Protein AF-A0A448W2W0-F1 (afdb_monomer)

Secondary structure (DSSP, 8-state):
----HHHHHHHHHHHH---SS-SBSSTT--SB-GGG--GGGT-EEEEGGGGTSTTTTSHHHHHTS-GGGGSGGGEEEE-HHHHHHHHHHHHHHHHHHH-S-B-SGGGGGGG--HHHHHHHHHHHHHHHHSS-S-HHHHHHHHTTTT-HHHHHHHHHHHHHHHHHTB-S-TT-----TT-EEEETTTEEEEEEEE--SSTT-EEEEEESS-EEEEEGGGT----HHHHHHHHHHHHHB-TTT--B-HHHHTT----

Sequence (255 aa):
MEMKYDEFVSYLLKKYGPAKYDYFTNATCKTKSKRISRTKEGLFCHHIDEDKGYMLSRTGCALEQPFEYQKAERLVYCNYIEHLLLHILIGKNAFWSKHQKLIAPKQFSYFIVPGVSYICSEINLLYDQNGSSVEWRNRCFKEIENNFEDYIYILNSFIQYIVDNYSGNINQKEIMVGQHLIHKELGEGIITDIDGEEIFSEVTIQFANCKKVIYRNQIDKGDYHKEIRNIKENLASDTYSNVIIKSVYNRLVVE

pLDDT: mean 93.64, std 6.16, range [56.28, 98.62]

Structure (mmCIF, N/CA/C/O backbone):
data_AF-A0A448W2W0-F1
#
_entry.id   AF-A0A448W2W0-F1
#
loop_
_atom_site.group_PDB
_atom_site.id
_atom_site.type_symbol
_atom_site.label_atom_id
_atom_site.label_alt_id
_atom_site.label_comp_id
_atom_site.label_asym_id
_atom_site.label_entity_id
_atom_site.label_seq_id
_atom_site.pdbx_PDB_ins_code
_atom_site.Cartn_x
_atom_site.Cartn_y
_atom_site.Cartn_z
_atom_site.occupancy
_atom_site.B_iso_or_equiv
_atom_site.auth_seq_id
_atom_site.auth_comp_id
_atom_site.auth_asym_id
_atom_site.auth_atom_id
_atom_site.pdbx_PDB_model_num
ATOM 1 N N . MET A 1 1 ? -10.424 -6.726 -8.802 1.00 77.38 1 MET A N 1
ATOM 2 C CA . MET A 1 1 ? -9.130 -6.875 -8.081 1.00 77.38 1 MET A CA 1
ATOM 3 C C . MET A 1 1 ? -8.745 -8.353 -7.853 1.00 77.38 1 MET A C 1
ATOM 5 O O . MET A 1 1 ? -8.133 -8.697 -6.842 1.00 77.38 1 MET A O 1
ATOM 9 N N . GLU A 1 2 ? -9.060 -9.241 -8.805 1.00 81.38 2 GLU A N 1
ATOM 10 C CA . GLU A 1 2 ? -9.003 -10.705 -8.607 1.00 81.38 2 GLU A CA 1
ATOM 11 C C . GLU A 1 2 ? -7.680 -11.360 -9.025 1.00 81.38 2 GLU A C 1
ATOM 13 O O . GLU A 1 2 ? -7.353 -12.434 -8.527 1.00 81.38 2 GLU A O 1
ATOM 18 N N . MET A 1 3 ? -6.896 -10.706 -9.889 1.00 87.94 3 MET A N 1
ATOM 19 C CA . MET A 1 3 ? -5.607 -11.228 -10.353 1.00 87.94 3 MET A CA 1
ATOM 20 C C . MET A 1 3 ? -4.646 -11.473 -9.180 1.00 87.94 3 MET A C 1
ATOM 22 O O . MET A 1 3 ? -4.559 -10.664 -8.242 1.00 87.94 3 MET A O 1
ATOM 26 N N . LYS A 1 4 ? -3.917 -12.593 -9.229 1.00 94.56 4 LYS A N 1
ATOM 27 C CA . LYS A 1 4 ? -2.892 -12.930 -8.233 1.00 94.56 4 LYS A CA 1
ATOM 28 C C . LYS A 1 4 ? -1.566 -12.245 -8.554 1.00 94.56 4 LYS A C 1
ATOM 30 O O . LYS A 1 4 ? -1.260 -11.963 -9.709 1.00 94.56 4 LYS A O 1
ATOM 35 N N . TYR A 1 5 ? -0.751 -12.030 -7.522 1.00 96.56 5 TYR A N 1
ATOM 36 C CA . TYR A 1 5 ? 0.569 -11.407 -7.662 1.00 96.56 5 TYR A CA 1
ATOM 37 C C . TYR A 1 5 ? 1.463 -12.150 -8.666 1.00 96.56 5 TYR A C 1
ATOM 39 O O . TYR A 1 5 ? 1.948 -11.541 -9.615 1.00 96.56 5 TYR A O 1
ATOM 47 N N . ASP A 1 6 ? 1.583 -13.475 -8.540 1.00 96.38 6 ASP A N 1
ATOM 48 C CA . ASP A 1 6 ? 2.420 -14.287 -9.436 1.00 96.38 6 ASP A CA 1
ATOM 49 C C . ASP A 1 6 ? 1.917 -14.306 -10.888 1.00 96.38 6 ASP A C 1
ATOM 51 O O . ASP A 1 6 ? 2.712 -14.359 -11.831 1.00 96.38 6 ASP A O 1
ATOM 55 N N . GLU A 1 7 ? 0.599 -14.227 -11.089 1.00 97.38 7 GLU A N 1
ATOM 56 C CA . GLU A 1 7 ? -0.005 -14.121 -12.423 1.00 97.38 7 GLU A CA 1
ATOM 57 C C . GLU A 1 7 ? 0.362 -12.782 -13.068 1.00 97.38 7 GLU A C 1
ATOM 59 O O . GLU A 1 7 ? 0.753 -12.742 -14.238 1.00 97.38 7 GLU A O 1
ATOM 64 N N . PHE A 1 8 ? 0.311 -11.693 -12.295 1.00 98.00 8 PHE A N 1
ATOM 65 C CA . PHE A 1 8 ? 0.689 -10.371 -12.780 1.00 98.00 8 PHE A CA 1
ATOM 66 C C . PHE A 1 8 ? 2.194 -10.266 -13.060 1.00 98.00 8 PHE A C 1
ATOM 68 O O . PHE A 1 8 ? 2.596 -9.760 -14.107 1.00 98.00 8 PHE A O 1
ATOM 75 N N . VAL A 1 9 ? 3.037 -10.835 -12.195 1.00 98.19 9 VAL A N 1
ATOM 76 C CA . VAL A 1 9 ? 4.484 -10.959 -12.437 1.00 98.19 9 VAL A CA 1
ATOM 77 C C . VAL A 1 9 ? 4.753 -11.744 -13.722 1.00 98.19 9 VAL A C 1
ATOM 79 O O . VAL A 1 9 ? 5.540 -11.303 -14.560 1.00 98.19 9 VAL A O 1
ATOM 82 N N . SER A 1 10 ? 4.065 -12.869 -13.930 1.00 98.00 10 SER A N 1
ATOM 83 C CA . SER A 1 10 ? 4.201 -13.683 -15.147 1.00 98.00 10 SER A CA 1
ATOM 84 C C . SER A 1 10 ? 3.804 -12.906 -16.404 1.00 98.00 10 SER A C 1
ATOM 86 O O . SER A 1 10 ? 4.484 -12.987 -17.431 1.00 98.00 10 SER A O 1
ATOM 88 N N . TYR A 1 11 ? 2.733 -12.113 -16.324 1.00 98.12 11 TYR A N 1
ATOM 89 C CA . TYR A 1 11 ? 2.318 -11.214 -17.396 1.00 98.12 11 TYR A CA 1
ATOM 90 C C . TYR A 1 11 ? 3.405 -10.180 -17.729 1.00 98.12 11 TYR A C 1
ATOM 92 O O . TYR A 1 11 ? 3.767 -10.030 -18.898 1.00 98.12 11 TYR A O 1
ATOM 100 N N . LEU A 1 12 ? 3.978 -9.518 -16.722 1.00 98.50 12 LEU A N 1
ATOM 101 C CA . LEU A 1 12 ? 5.026 -8.512 -16.916 1.00 98.50 12 LEU A CA 1
ATOM 102 C C . LEU A 1 12 ? 6.323 -9.118 -17.472 1.00 98.50 12 LEU A C 1
ATOM 104 O O . LEU A 1 12 ? 6.932 -8.543 -18.376 1.00 98.50 12 LEU A O 1
ATOM 108 N N . LEU A 1 13 ? 6.712 -10.312 -17.012 1.00 98.31 13 LEU A N 1
ATOM 109 C CA . LEU A 1 13 ? 7.849 -11.059 -17.561 1.00 98.31 13 LEU A CA 1
ATOM 110 C C . LEU A 1 13 ? 7.640 -11.399 -19.041 1.00 98.31 13 LEU A C 1
ATOM 112 O O . LEU A 1 13 ? 8.566 -11.259 -19.839 1.00 98.31 13 LEU A O 1
ATOM 116 N N . LYS A 1 14 ? 6.422 -11.793 -19.431 1.00 98.31 14 LYS A N 1
ATOM 117 C CA . LYS A 1 14 ? 6.073 -12.031 -20.839 1.00 98.31 14 LYS A CA 1
ATOM 118 C C . LYS A 1 14 ? 6.097 -10.739 -21.660 1.00 98.31 14 LYS A C 1
ATOM 120 O O . LYS A 1 14 ? 6.535 -10.766 -22.807 1.00 98.31 14 LYS A O 1
ATOM 125 N N . LYS A 1 15 ? 5.627 -9.627 -21.088 1.00 98.25 15 LYS A N 1
ATOM 126 C CA . LYS A 1 15 ? 5.521 -8.326 -21.762 1.00 98.25 15 LYS A CA 1
ATOM 127 C C . LYS A 1 15 ? 6.884 -7.672 -21.996 1.00 98.25 15 LYS A C 1
ATOM 129 O O . LYS A 1 15 ? 7.161 -7.224 -23.104 1.00 98.25 15 LYS A O 1
ATOM 134 N N . TYR A 1 16 ? 7.732 -7.619 -20.972 1.00 97.88 16 TYR A N 1
ATOM 135 C CA . TYR A 1 16 ? 8.983 -6.852 -20.998 1.00 97.88 16 TYR A CA 1
ATOM 136 C C . TYR A 1 16 ? 10.250 -7.702 -21.087 1.00 97.88 16 TYR A C 1
ATOM 138 O O . TYR A 1 16 ? 11.339 -7.144 -21.270 1.00 97.88 16 TYR A O 1
ATOM 146 N N . GLY A 1 17 ? 10.117 -9.023 -20.969 1.00 96.38 17 GLY A N 1
ATOM 147 C CA . GLY A 1 17 ? 11.228 -9.960 -20.863 1.00 96.38 17 GLY A CA 1
ATOM 148 C C . GLY A 1 17 ? 11.840 -10.009 -19.455 1.00 96.38 17 GLY A C 1
ATOM 149 O O . GLY A 1 17 ? 11.650 -9.091 -18.651 1.00 96.38 17 GLY A O 1
ATOM 150 N N . PR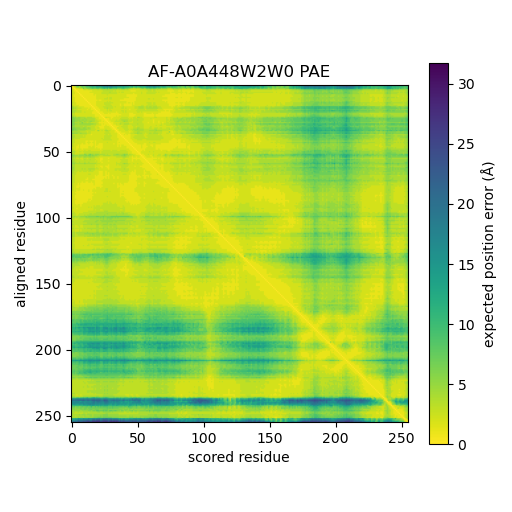O A 1 18 ? 12.601 -11.074 -19.147 1.00 94.06 18 PRO A N 1
ATOM 151 C CA . PRO A 1 18 ? 13.283 -11.214 -17.866 1.00 94.06 18 PRO A CA 1
ATOM 152 C C . PRO A 1 18 ? 14.437 -10.214 -17.728 1.00 94.06 18 PRO A C 1
ATOM 154 O O . PRO A 1 18 ? 15.020 -9.757 -18.722 1.00 94.06 18 PRO A O 1
ATOM 157 N N . ALA A 1 19 ? 14.823 -9.911 -16.487 1.00 96.88 19 ALA A N 1
ATOM 158 C CA . ALA A 1 19 ? 16.066 -9.197 -16.244 1.00 96.88 19 ALA A CA 1
ATOM 159 C C . ALA A 1 19 ? 17.274 -10.034 -16.688 1.00 96.88 19 ALA A C 1
ATOM 161 O O . ALA A 1 19 ? 17.274 -11.262 -16.645 1.00 96.88 19 ALA A O 1
ATOM 162 N N . LYS A 1 20 ? 18.322 -9.343 -17.143 1.00 95.94 20 LYS A N 1
ATOM 163 C CA . LYS A 1 20 ? 19.557 -9.972 -17.648 1.00 95.94 20 LYS A CA 1
ATOM 164 C C . LYS A 1 20 ? 20.714 -9.922 -16.653 1.00 95.94 20 LYS A C 1
ATOM 166 O O . LYS A 1 20 ? 21.768 -10.490 -16.917 1.00 95.94 20 LYS A O 1
ATOM 171 N N . TYR A 1 21 ? 20.550 -9.177 -15.566 1.00 96.88 21 TYR A N 1
ATOM 172 C CA . TYR A 1 21 ? 21.587 -8.922 -14.575 1.00 96.88 21 TYR A CA 1
ATOM 173 C C . TYR A 1 21 ? 20.960 -8.920 -13.189 1.00 96.88 21 TYR A C 1
ATOM 175 O O . TYR A 1 21 ? 19.779 -8.614 -13.052 1.00 96.88 21 TYR A O 1
ATOM 183 N N . ASP A 1 22 ? 21.768 -9.211 -12.181 1.00 97.75 22 ASP A N 1
ATOM 184 C CA . ASP A 1 22 ? 21.376 -9.046 -10.785 1.00 97.75 22 ASP A CA 1
ATOM 185 C C . ASP A 1 22 ? 21.193 -7.550 -10.462 1.00 97.75 22 ASP A C 1
ATOM 187 O O . ASP A 1 22 ? 21.819 -6.676 -11.085 1.00 97.75 22 ASP A O 1
ATOM 191 N N . TYR A 1 23 ? 20.339 -7.241 -9.485 1.00 97.88 23 TYR A N 1
ATOM 192 C CA . TYR A 1 23 ? 20.063 -5.868 -9.069 1.00 97.88 23 TYR A CA 1
ATOM 193 C C . TYR A 1 23 ? 21.298 -5.239 -8.419 1.00 97.88 23 TYR A C 1
ATOM 195 O O . TYR A 1 23 ? 21.770 -4.183 -8.857 1.00 97.88 23 TYR A O 1
ATOM 203 N N . PHE A 1 24 ? 21.874 -5.917 -7.423 1.00 97.81 24 PHE A N 1
ATOM 204 C CA . PHE A 1 24 ? 23.193 -5.607 -6.876 1.00 97.81 24 PHE A CA 1
ATOM 205 C C . PHE A 1 24 ? 24.269 -6.480 -7.518 1.00 97.81 24 PHE A C 1
ATOM 207 O O . PHE A 1 24 ? 24.042 -7.632 -7.865 1.00 97.81 24 PHE A O 1
ATOM 214 N N . THR A 1 25 ? 25.481 -5.945 -7.649 1.00 95.06 25 THR A N 1
ATOM 215 C CA . THR A 1 25 ? 26.583 -6.650 -8.322 1.00 95.06 25 THR A CA 1
ATOM 216 C C . THR A 1 25 ? 27.128 -7.846 -7.539 1.00 95.06 25 THR A C 1
ATOM 218 O O . THR A 1 25 ? 27.866 -8.645 -8.106 1.00 95.06 25 THR A O 1
ATOM 221 N N . ASN A 1 26 ? 26.854 -7.932 -6.233 1.00 95.00 26 ASN A N 1
ATOM 222 C CA . ASN A 1 26 ? 27.264 -9.025 -5.349 1.00 95.00 26 ASN A CA 1
ATOM 223 C C . ASN A 1 26 ? 26.512 -8.957 -4.005 1.00 95.00 26 ASN A C 1
ATOM 225 O O . ASN A 1 26 ? 25.852 -7.958 -3.708 1.00 95.00 26 ASN A O 1
ATOM 229 N N . ALA A 1 27 ? 26.697 -9.990 -3.177 1.00 95.00 27 ALA A N 1
ATOM 230 C CA . ALA A 1 27 ? 26.044 -10.175 -1.878 1.00 95.00 27 ALA A CA 1
ATOM 231 C C . ALA A 1 27 ? 26.326 -9.090 -0.826 1.00 95.00 27 ALA A C 1
ATOM 233 O O . ALA A 1 27 ? 25.676 -9.067 0.209 1.00 95.00 27 ALA A O 1
ATOM 234 N N . THR A 1 28 ? 27.260 -8.161 -1.070 1.00 95.44 28 THR A N 1
ATOM 235 C CA . THR A 1 28 ? 27.435 -7.009 -0.169 1.00 95.44 28 THR A CA 1
ATOM 236 C C . THR A 1 28 ? 26.365 -5.936 -0.369 1.00 95.44 28 THR A C 1
ATOM 238 O O . THR A 1 28 ? 26.292 -5.004 0.428 1.00 95.44 28 THR A O 1
ATOM 241 N N . CYS A 1 29 ? 25.582 -6.011 -1.454 1.00 94.94 29 CYS A N 1
ATOM 242 C CA . CYS A 1 29 ? 24.523 -5.061 -1.804 1.00 94.94 29 CYS A CA 1
ATOM 243 C C . CYS A 1 29 ? 24.970 -3.583 -1.821 1.00 94.94 29 CYS A C 1
ATOM 245 O O . CYS A 1 29 ? 24.149 -2.672 -1.736 1.00 94.94 29 CYS A O 1
ATOM 247 N N . LYS A 1 30 ? 26.279 -3.311 -1.948 1.00 94.50 30 LYS A N 1
ATOM 248 C CA . LYS A 1 30 ? 26.841 -1.947 -1.928 1.00 94.50 30 LYS A CA 1
ATOM 249 C C . LYS A 1 30 ? 26.720 -1.218 -3.261 1.00 94.50 30 LYS A C 1
ATOM 251 O O . LYS A 1 30 ? 26.755 0.008 -3.302 1.00 94.50 30 LYS A O 1
ATOM 256 N N . THR A 1 31 ? 26.636 -1.950 -4.369 1.00 95.56 31 THR A N 1
ATOM 257 C CA . THR A 1 31 ? 26.683 -1.363 -5.713 1.00 95.56 31 THR A CA 1
ATOM 258 C C . THR A 1 31 ? 25.563 -1.916 -6.573 1.00 95.56 31 THR A C 1
ATOM 260 O O . THR A 1 31 ? 25.547 -3.100 -6.908 1.00 95.56 31 THR A O 1
ATOM 263 N N . LYS A 1 32 ? 24.617 -1.045 -6.939 1.00 95.31 32 LYS A N 1
ATOM 264 C CA . LYS A 1 32 ? 23.563 -1.365 -7.906 1.00 95.31 32 LYS A CA 1
ATOM 265 C C . LYS A 1 32 ? 24.174 -1.541 -9.296 1.00 95.31 32 LYS A C 1
ATOM 267 O O . LYS A 1 32 ? 24.972 -0.714 -9.746 1.00 95.31 32 LYS A O 1
ATOM 272 N N . SER A 1 33 ? 23.771 -2.591 -10.001 1.00 94.50 33 SER A N 1
ATOM 273 C CA . SER A 1 33 ? 24.153 -2.827 -11.388 1.00 94.50 33 SER A CA 1
ATOM 274 C C . SER A 1 33 ? 23.635 -1.697 -12.274 1.00 94.50 33 SER A C 1
ATOM 276 O O . SER A 1 33 ? 22.434 -1.486 -12.398 1.00 94.50 33 SER A O 1
ATOM 278 N N . LYS A 1 34 ? 24.518 -0.970 -12.964 1.00 93.19 34 LYS A N 1
ATOM 279 C CA . LYS A 1 34 ? 24.084 0.062 -13.929 1.00 93.19 34 LYS A CA 1
ATOM 280 C C . LYS A 1 34 ? 23.316 -0.535 -15.115 1.00 93.19 34 LYS A C 1
ATOM 282 O O . LYS A 1 34 ? 22.531 0.162 -15.749 1.00 93.19 34 LYS A O 1
ATOM 287 N N . ARG A 1 35 ? 23.534 -1.824 -15.398 1.00 93.56 35 ARG A N 1
ATOM 288 C CA . ARG A 1 35 ? 22.949 -2.552 -16.533 1.00 93.56 35 ARG A CA 1
ATOM 289 C C . ARG A 1 35 ? 21.519 -3.019 -16.271 1.00 93.56 35 ARG A C 1
ATOM 291 O O . ARG A 1 35 ? 20.846 -3.398 -17.221 1.00 93.56 35 ARG A O 1
ATOM 298 N N . ILE A 1 36 ? 21.059 -2.987 -15.015 1.00 94.94 36 ILE A N 1
ATOM 299 C CA . ILE A 1 36 ? 19.672 -3.333 -14.679 1.00 94.94 36 ILE A CA 1
ATOM 300 C C . ILE A 1 36 ? 18.692 -2.217 -15.054 1.00 94.94 36 ILE A C 1
ATOM 302 O O . ILE A 1 36 ? 17.506 -2.470 -15.235 1.00 94.94 36 ILE A O 1
ATOM 306 N N . SER A 1 37 ? 19.175 -0.975 -15.168 1.00 93.81 37 SER A N 1
ATOM 307 C CA . SER A 1 37 ? 18.316 0.188 -15.373 1.00 93.81 37 SER A CA 1
ATOM 308 C C . SER A 1 37 ? 17.747 0.227 -16.789 1.00 93.81 37 SER A C 1
ATOM 310 O O . SER A 1 37 ? 18.500 0.347 -17.754 1.00 93.81 37 SER A O 1
ATOM 312 N N . ARG A 1 38 ? 16.415 0.228 -16.891 1.00 96.25 38 ARG A N 1
ATOM 313 C CA . ARG A 1 38 ? 15.657 0.437 -18.135 1.00 96.25 38 ARG A CA 1
ATOM 314 C C . ARG A 1 38 ? 14.827 1.723 -18.110 1.00 96.25 38 ARG A C 1
ATOM 316 O O . ARG A 1 38 ? 13.914 1.898 -18.902 1.00 96.25 38 ARG A O 1
ATOM 323 N N . THR A 1 39 ? 15.210 2.696 -17.283 1.00 95.25 39 THR A N 1
ATOM 324 C CA . THR A 1 39 ? 14.537 4.010 -17.223 1.00 95.25 39 THR A CA 1
ATOM 325 C C . THR A 1 39 ? 14.673 4.833 -18.510 1.00 95.25 39 THR A C 1
ATOM 327 O O . THR A 1 39 ? 14.002 5.846 -18.682 1.00 95.25 39 THR A O 1
ATOM 330 N N . LYS A 1 40 ? 15.549 4.433 -19.442 1.00 95.75 40 LYS A N 1
ATOM 331 C CA . LYS A 1 40 ? 15.578 4.996 -20.804 1.00 95.75 40 LYS A CA 1
ATOM 332 C C . LYS A 1 40 ? 14.391 4.542 -21.657 1.00 95.75 40 LYS A C 1
ATOM 334 O O . LYS A 1 40 ? 14.027 5.251 -22.581 1.00 95.75 40 LYS A O 1
ATOM 339 N N . GLU A 1 41 ? 13.815 3.394 -21.321 1.00 96.25 41 GLU A N 1
ATOM 340 C CA . GLU A 1 41 ? 12.617 2.808 -21.929 1.00 96.25 41 GLU A CA 1
ATOM 341 C C . GLU A 1 41 ? 11.359 3.135 -21.106 1.00 96.25 41 GLU A C 1
ATOM 343 O O . GLU A 1 41 ? 10.315 2.543 -21.325 1.00 96.25 41 GLU A O 1
ATOM 348 N N . GLY A 1 42 ? 11.478 4.008 -20.098 1.00 96.75 42 GLY A N 1
ATOM 349 C CA . GLY A 1 42 ? 10.381 4.349 -19.193 1.00 96.75 42 GLY A CA 1
ATOM 350 C C . GLY A 1 42 ? 10.020 3.270 -18.161 1.00 96.75 42 GLY A C 1
ATOM 351 O O . GLY A 1 42 ? 8.967 3.352 -17.535 1.00 96.75 42 GLY A O 1
ATOM 352 N N . LEU A 1 43 ? 10.895 2.278 -17.948 1.00 97.81 43 LEU A N 1
ATOM 353 C CA . LEU A 1 43 ? 10.626 1.130 -17.075 1.00 97.81 43 LEU A CA 1
ATOM 354 C C . LEU A 1 43 ? 11.440 1.143 -15.774 1.00 97.81 43 LEU A C 1
ATOM 356 O O . LEU A 1 43 ? 12.630 1.482 -15.743 1.00 97.81 43 LEU A O 1
ATOM 360 N N . PHE A 1 44 ? 10.800 0.666 -14.710 1.00 96.88 44 PHE A N 1
ATOM 361 C CA . PHE A 1 44 ? 11.375 0.358 -13.406 1.00 96.88 44 PHE A CA 1
ATOM 362 C C . PHE A 1 44 ? 11.750 -1.112 -13.316 1.00 96.88 44 PHE A C 1
ATOM 364 O O . PHE A 1 44 ? 11.053 -1.965 -13.853 1.00 96.88 44 PHE A O 1
ATOM 371 N N . CYS A 1 45 ? 12.840 -1.404 -12.609 1.00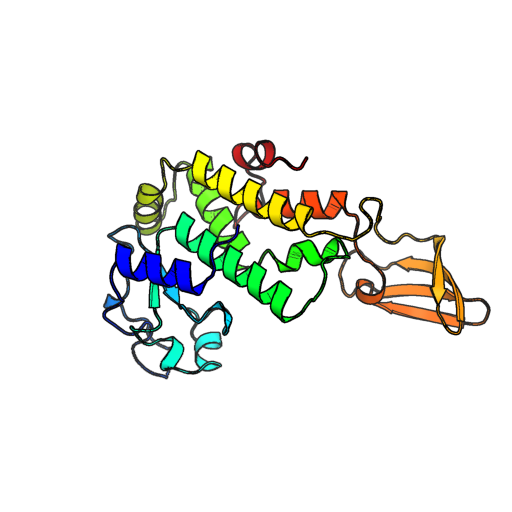 97.50 45 CYS A N 1
ATOM 372 C CA . CYS A 1 45 ? 13.136 -2.757 -12.151 1.00 97.50 45 CYS A CA 1
ATOM 373 C C . CYS A 1 45 ? 12.515 -2.935 -10.766 1.00 97.50 45 CYS A C 1
ATOM 375 O O . CYS A 1 45 ? 12.875 -2.192 -9.851 1.00 97.50 45 CYS A O 1
ATOM 377 N N . HIS A 1 46 ? 11.643 -3.925 -10.634 1.00 97.69 46 HIS A N 1
ATOM 378 C CA . HIS A 1 46 ? 10.962 -4.317 -9.406 1.00 97.69 46 HIS A CA 1
ATOM 379 C C . HIS A 1 46 ? 11.496 -5.662 -8.910 1.00 97.69 46 HIS A C 1
ATOM 381 O O . HIS A 1 46 ? 11.791 -6.544 -9.723 1.00 97.69 46 HIS A O 1
ATOM 387 N N . HIS A 1 47 ? 11.607 -5.832 -7.594 1.00 98.00 47 HIS A N 1
ATOM 388 C CA . HIS A 1 47 ? 11.957 -7.121 -6.998 1.00 98.00 47 HIS A CA 1
ATOM 389 C C . HIS A 1 47 ? 10.695 -7.950 -6.799 1.00 98.00 47 HIS A C 1
ATOM 391 O O . HIS A 1 47 ? 9.787 -7.540 -6.082 1.00 98.00 47 HIS A O 1
ATOM 397 N N . ILE A 1 48 ? 10.648 -9.148 -7.376 1.00 97.81 48 ILE A N 1
ATOM 398 C CA . ILE A 1 48 ? 9.494 -10.042 -7.226 1.00 97.81 48 ILE A CA 1
ATOM 399 C C . ILE A 1 48 ? 9.280 -10.386 -5.746 1.00 97.81 48 ILE A C 1
ATOM 401 O O . ILE A 1 48 ? 8.138 -10.445 -5.313 1.00 97.81 48 ILE A O 1
ATOM 405 N N . ASP A 1 49 ? 10.357 -10.535 -4.970 1.00 97.69 49 ASP A N 1
ATOM 406 C CA . ASP A 1 49 ? 10.318 -10.880 -3.543 1.00 97.69 49 ASP A CA 1
ATOM 407 C C . ASP A 1 49 ? 10.032 -9.701 -2.592 1.00 97.69 49 ASP A C 1
ATOM 409 O O . ASP A 1 49 ? 10.173 -9.851 -1.375 1.00 97.69 49 ASP A O 1
ATOM 413 N N . GLU A 1 50 ? 9.633 -8.523 -3.091 1.00 95.00 50 GLU A N 1
ATOM 414 C CA . GLU A 1 50 ? 9.226 -7.412 -2.210 1.00 95.00 50 GLU A CA 1
ATOM 415 C C . GLU A 1 50 ? 7.934 -7.699 -1.415 1.00 95.00 50 GLU A C 1
ATOM 417 O O . GLU A 1 50 ? 7.612 -6.985 -0.466 1.00 95.00 50 GLU A O 1
ATOM 422 N N . ASP A 1 51 ? 7.226 -8.787 -1.742 1.00 92.88 51 ASP A N 1
ATOM 423 C CA . ASP A 1 51 ? 6.151 -9.364 -0.929 1.00 92.88 51 ASP A CA 1
ATOM 424 C C . ASP A 1 51 ? 6.661 -10.081 0.339 1.00 92.88 51 ASP A C 1
ATOM 426 O O . ASP A 1 51 ? 5.906 -10.261 1.297 1.00 92.88 51 ASP A O 1
ATOM 430 N N . LYS A 1 52 ? 7.945 -10.462 0.366 1.00 93.75 52 LYS A N 1
ATOM 431 C CA . LYS A 1 52 ? 8.612 -11.170 1.474 1.00 93.75 52 LYS A CA 1
ATOM 432 C C . LYS A 1 52 ? 9.599 -10.285 2.229 1.00 93.75 52 LYS A C 1
ATOM 434 O O . LYS A 1 52 ? 9.740 -10.435 3.440 1.00 93.75 52 LYS A O 1
ATOM 439 N N . GLY A 1 53 ? 10.290 -9.389 1.524 1.00 91.81 53 GLY A N 1
ATOM 440 C CA . GLY A 1 53 ? 11.294 -8.484 2.079 1.00 91.81 53 GLY A CA 1
ATOM 441 C C . GLY A 1 53 ? 11.011 -7.031 1.709 1.00 91.81 53 GLY A C 1
ATOM 442 O O . GLY A 1 53 ? 10.818 -6.697 0.550 1.00 91.81 53 GLY A O 1
ATOM 443 N N . TYR A 1 54 ? 11.010 -6.132 2.687 1.00 90.50 54 TYR A N 1
ATOM 444 C CA . TYR A 1 54 ? 10.720 -4.719 2.443 1.00 90.50 54 TYR A CA 1
ATOM 445 C C . TYR A 1 54 ? 11.937 -3.965 1.881 1.00 90.50 54 TYR A C 1
ATOM 447 O O . TYR A 1 54 ? 13.061 -4.186 2.324 1.00 90.50 54 TYR A O 1
ATOM 455 N N . MET A 1 55 ? 11.714 -3.029 0.946 1.00 91.25 55 MET A N 1
ATOM 456 C CA . MET A 1 55 ? 12.740 -2.112 0.414 1.00 91.25 55 MET A CA 1
ATOM 457 C C . MET A 1 55 ? 14.014 -2.809 -0.103 1.00 91.25 55 MET A C 1
ATOM 459 O O . MET A 1 55 ? 15.130 -2.341 0.136 1.00 91.25 55 MET A O 1
ATOM 463 N N . LEU A 1 56 ? 13.866 -3.888 -0.879 1.00 95.75 56 LEU A N 1
ATOM 464 C CA . LEU A 1 56 ? 14.989 -4.675 -1.418 1.00 95.75 56 LEU A CA 1
ATOM 465 C C . LEU A 1 56 ? 15.937 -3.880 -2.329 1.00 95.75 56 LEU A C 1
ATOM 467 O O . LEU A 1 56 ? 17.062 -4.303 -2.577 1.00 95.75 56 LEU A O 1
ATOM 471 N N . SER A 1 57 ? 15.525 -2.695 -2.778 1.00 93.88 57 SER A N 1
ATOM 472 C CA . SER A 1 57 ? 16.371 -1.746 -3.504 1.00 93.88 57 SER A CA 1
ATOM 473 C C . SER A 1 57 ? 17.378 -0.976 -2.635 1.00 93.88 57 SER A C 1
ATOM 475 O O . SER A 1 57 ? 18.287 -0.348 -3.192 1.00 93.88 57 SER A O 1
ATOM 477 N N . ARG A 1 58 ? 17.238 -0.994 -1.300 1.00 95.12 58 ARG A N 1
ATOM 478 C CA . ARG A 1 58 ? 18.123 -0.312 -0.341 1.00 95.12 58 ARG A CA 1
ATOM 479 C C . ARG A 1 58 ? 19.108 -1.295 0.281 1.00 95.12 58 ARG A C 1
ATOM 481 O O . ARG A 1 58 ? 18.707 -2.327 0.802 1.00 95.12 58 ARG A O 1
ATOM 488 N N . THR A 1 59 ? 20.391 -0.927 0.314 1.00 95.44 59 THR A N 1
ATOM 489 C CA . THR A 1 59 ? 21.477 -1.785 0.821 1.00 95.44 59 THR A CA 1
ATOM 490 C C . THR A 1 59 ? 21.213 -2.355 2.215 1.00 95.44 59 THR A C 1
ATOM 492 O O . THR A 1 59 ? 21.426 -3.543 2.410 1.00 95.44 59 THR A O 1
ATOM 495 N N . GLY A 1 60 ? 20.740 -1.538 3.166 1.00 95.12 60 GLY A N 1
ATOM 496 C CA . GLY A 1 60 ? 20.472 -1.994 4.537 1.00 95.12 60 GLY A CA 1
ATOM 497 C C . GLY A 1 60 ? 19.449 -3.129 4.582 1.00 95.12 60 GLY A C 1
ATOM 498 O O . GLY A 1 60 ? 19.758 -4.208 5.069 1.00 95.12 60 GLY A O 1
ATOM 499 N N . CYS A 1 61 ? 18.281 -2.920 3.973 1.00 95.00 61 CYS A N 1
ATOM 500 C CA . CYS A 1 61 ? 17.212 -3.917 3.943 1.00 95.00 61 CYS A CA 1
ATOM 501 C C . CYS A 1 61 ? 17.570 -5.139 3.082 1.00 95.00 61 CYS A C 1
ATOM 503 O O . CYS A 1 61 ? 17.236 -6.264 3.432 1.00 95.00 61 CYS A O 1
ATOM 505 N N . ALA A 1 62 ? 18.286 -4.944 1.972 1.00 96.31 62 ALA A N 1
ATOM 506 C CA . ALA A 1 62 ? 18.709 -6.039 1.101 1.00 96.31 62 ALA A CA 1
ATOM 507 C C . ALA A 1 62 ? 19.687 -7.009 1.783 1.00 96.31 62 ALA A C 1
ATOM 509 O O . ALA A 1 62 ? 19.680 -8.191 1.463 1.00 96.31 62 ALA A O 1
ATOM 510 N N . LEU A 1 63 ? 20.530 -6.522 2.702 1.00 96.88 63 LEU A N 1
ATOM 511 C CA . LEU A 1 63 ? 21.474 -7.350 3.464 1.00 96.88 63 LEU A CA 1
ATOM 512 C C . LEU A 1 63 ? 20.797 -8.214 4.535 1.00 96.88 63 LEU A C 1
ATOM 514 O O . LEU A 1 63 ? 21.379 -9.204 4.970 1.00 96.88 63 LEU A O 1
ATOM 518 N N . GLU A 1 64 ? 19.585 -7.854 4.955 1.00 96.62 64 GLU A N 1
ATOM 519 C CA . GLU A 1 64 ? 18.781 -8.627 5.911 1.00 96.62 64 GLU A CA 1
ATOM 520 C C . GLU A 1 64 ? 18.040 -9.796 5.242 1.00 96.62 64 GLU A C 1
ATOM 522 O O . GLU A 1 64 ? 17.355 -10.565 5.913 1.00 96.62 64 GLU A O 1
ATOM 527 N N . GLN A 1 65 ? 18.149 -9.921 3.918 1.00 97.12 65 GLN A N 1
ATOM 528 C CA . GLN A 1 65 ? 17.395 -10.864 3.100 1.00 97.12 65 GLN A CA 1
ATOM 529 C C . GLN A 1 65 ? 18.341 -11.755 2.279 1.00 97.12 65 GLN A C 1
ATOM 531 O O . GLN A 1 65 ? 19.492 -11.378 2.040 1.00 97.12 65 GLN A O 1
ATOM 536 N N . PRO A 1 66 ? 17.885 -12.938 1.821 1.00 96.94 66 PRO A N 1
ATOM 537 C CA . PRO A 1 66 ? 18.671 -13.786 0.929 1.00 96.94 66 PRO A CA 1
ATOM 538 C C . PRO A 1 66 ? 19.120 -13.024 -0.322 1.00 96.94 66 PRO A C 1
ATOM 540 O O . PRO A 1 66 ? 18.318 -12.348 -0.975 1.00 96.94 66 PRO A O 1
ATOM 543 N N . PHE A 1 67 ? 20.397 -13.156 -0.694 1.00 97.19 67 PHE A N 1
ATOM 544 C CA . PHE A 1 67 ? 20.925 -12.492 -1.890 1.00 97.19 67 PHE A CA 1
ATOM 545 C C . PHE A 1 67 ? 20.248 -12.995 -3.176 1.00 97.19 67 PHE A C 1
ATOM 547 O O . PHE A 1 67 ? 20.212 -12.296 -4.184 1.00 97.19 67 PHE A O 1
ATOM 554 N N . GLU A 1 68 ? 19.655 -14.181 -3.129 1.00 97.81 68 GLU A N 1
ATOM 555 C CA . GLU A 1 68 ? 18.800 -14.774 -4.147 1.00 97.81 68 GLU A CA 1
ATOM 556 C C . GLU A 1 68 ? 17.689 -13.816 -4.592 1.00 97.81 68 GLU A C 1
ATOM 558 O O . GLU A 1 68 ? 17.398 -13.748 -5.780 1.00 97.81 68 GLU A O 1
ATOM 563 N N . TYR A 1 69 ? 17.135 -12.995 -3.693 1.00 97.69 69 TYR A N 1
ATOM 564 C CA . TYR A 1 69 ? 16.098 -12.009 -4.037 1.00 97.69 69 TYR A CA 1
ATOM 565 C C . TYR A 1 69 ? 16.613 -10.883 -4.947 1.00 97.69 69 TYR A C 1
ATOM 567 O O . TYR A 1 69 ? 15.832 -10.154 -5.551 1.00 97.69 69 TYR A O 1
ATOM 575 N N . GLN A 1 70 ? 17.934 -10.736 -5.056 1.00 98.06 70 GLN A N 1
ATOM 576 C CA . GLN A 1 70 ? 18.603 -9.748 -5.902 1.00 98.06 70 GLN A CA 1
ATOM 577 C C . GLN A 1 70 ? 18.959 -10.310 -7.284 1.00 98.06 70 GLN A C 1
ATOM 579 O O . GLN A 1 70 ? 19.472 -9.568 -8.128 1.00 98.06 70 GLN A O 1
ATOM 584 N N . LYS A 1 71 ? 18.738 -11.611 -7.518 1.00 98.12 71 LYS A N 1
ATOM 585 C CA . LYS A 1 71 ? 19.103 -12.300 -8.759 1.00 98.12 71 LYS A CA 1
ATOM 586 C C . LYS A 1 71 ? 18.193 -11.933 -9.913 1.00 98.12 71 LYS A C 1
ATOM 588 O O . LYS A 1 71 ? 17.010 -11.695 -9.713 1.00 98.12 71 LYS A O 1
ATOM 593 N N . ALA A 1 72 ? 18.742 -11.919 -11.124 1.00 97.88 72 ALA A N 1
ATOM 594 C CA . ALA A 1 72 ? 18.027 -11.539 -12.343 1.00 97.88 72 ALA A CA 1
ATOM 595 C C . ALA A 1 72 ? 16.665 -12.250 -12.509 1.00 97.88 72 ALA A C 1
ATOM 597 O O . ALA A 1 72 ? 15.665 -11.621 -12.845 1.00 97.88 72 ALA A O 1
ATOM 598 N N . GLU A 1 73 ? 16.594 -13.548 -12.216 1.00 97.62 73 GLU A N 1
ATOM 599 C CA . GLU A 1 73 ? 15.374 -14.362 -12.270 1.00 97.62 73 GLU A CA 1
ATOM 600 C C . GLU A 1 73 ? 14.317 -14.002 -11.208 1.00 97.62 73 GLU A C 1
ATOM 602 O O . GLU A 1 73 ? 13.178 -14.466 -11.282 1.00 97.62 73 GLU A O 1
ATOM 607 N N . ARG A 1 74 ? 14.677 -13.172 -10.224 1.00 97.81 74 ARG A N 1
ATOM 608 C CA . ARG A 1 74 ? 13.802 -12.632 -9.174 1.00 97.81 74 ARG A CA 1
ATOM 609 C C . ARG A 1 74 ? 13.433 -11.163 -9.409 1.00 97.81 74 ARG A C 1
ATOM 611 O O . ARG A 1 74 ? 12.895 -10.510 -8.518 1.00 97.81 74 ARG A O 1
ATOM 618 N N . LEU A 1 75 ? 13.679 -10.642 -10.612 1.00 98.31 75 LEU A N 1
ATOM 619 C CA . LEU A 1 75 ? 13.389 -9.259 -10.994 1.00 98.31 75 LEU A CA 1
ATOM 620 C C . LEU A 1 75 ? 12.422 -9.197 -12.176 1.00 98.31 75 LEU A C 1
ATOM 622 O O . LEU A 1 75 ? 12.446 -10.039 -13.076 1.00 98.31 75 LEU A O 1
ATOM 626 N N . VAL A 1 76 ? 11.608 -8.145 -12.210 1.00 98.38 76 VAL A N 1
ATOM 627 C CA . VAL A 1 76 ? 10.669 -7.871 -13.302 1.00 98.38 76 VAL A CA 1
ATOM 628 C C . VAL A 1 76 ? 10.673 -6.388 -13.664 1.00 98.38 76 VAL A C 1
ATOM 630 O O . VAL A 1 76 ? 11.023 -5.542 -12.842 1.00 98.38 76 VAL A O 1
ATOM 633 N N . TYR A 1 77 ? 10.311 -6.062 -14.904 1.00 98.62 77 TYR A N 1
ATOM 634 C CA . TYR A 1 77 ? 10.168 -4.678 -15.350 1.00 98.62 77 TYR A CA 1
ATOM 635 C C . TYR A 1 77 ? 8.703 -4.245 -15.398 1.00 98.62 77 TYR A C 1
ATOM 637 O O . TYR A 1 77 ? 7.833 -5.051 -15.716 1.00 98.62 77 TYR A O 1
ATOM 645 N N . CYS A 1 78 ? 8.448 -2.977 -15.088 1.00 98.50 78 CYS A N 1
ATOM 646 C CA . CYS A 1 78 ? 7.111 -2.383 -15.073 1.00 98.50 78 CYS A CA 1
ATOM 647 C C . CYS A 1 78 ? 7.171 -0.870 -15.336 1.00 98.50 78 CYS A C 1
ATOM 649 O O . CYS A 1 78 ? 8.192 -0.232 -15.067 1.00 98.50 78 CYS A O 1
ATOM 651 N N . ASN A 1 79 ? 6.092 -0.280 -15.851 1.00 98.44 79 ASN A N 1
ATOM 652 C CA . ASN A 1 79 ? 5.881 1.171 -15.814 1.00 98.44 79 ASN A CA 1
ATOM 653 C C . ASN A 1 79 ? 5.278 1.603 -14.457 1.00 98.44 79 ASN A C 1
ATOM 655 O O . ASN A 1 79 ? 5.053 0.777 -13.576 1.00 98.44 79 ASN A O 1
ATOM 659 N N . TYR A 1 80 ? 5.008 2.897 -14.264 1.00 97.75 80 TYR A N 1
ATOM 660 C CA . TYR A 1 80 ? 4.470 3.415 -12.995 1.00 97.75 80 TYR A CA 1
ATOM 661 C C . TYR A 1 80 ? 3.114 2.806 -12.586 1.00 97.75 80 TYR A C 1
ATOM 663 O O . TYR A 1 80 ? 2.929 2.481 -11.414 1.00 97.75 80 TYR A O 1
ATOM 671 N N . ILE A 1 81 ? 2.177 2.625 -13.524 1.00 98.12 81 ILE A N 1
ATOM 672 C CA . ILE A 1 81 ? 0.849 2.058 -13.224 1.00 98.12 81 ILE A CA 1
ATOM 673 C C . ILE A 1 81 ? 0.966 0.578 -12.847 1.00 98.12 81 ILE A C 1
ATOM 675 O O . ILE A 1 81 ? 0.347 0.112 -11.894 1.00 98.12 81 ILE A O 1
ATOM 679 N N . GLU A 1 82 ? 1.796 -0.173 -13.560 1.00 98.50 82 GLU A N 1
ATOM 680 C CA . GLU A 1 82 ? 2.053 -1.579 -13.253 1.00 98.50 82 GLU A CA 1
ATOM 681 C C . GLU A 1 82 ? 2.794 -1.737 -11.919 1.00 98.50 82 GLU A C 1
ATOM 683 O O . GLU A 1 82 ? 2.491 -2.640 -11.142 1.00 98.50 82 GLU A O 1
ATOM 688 N N . HIS A 1 83 ? 3.717 -0.827 -11.609 1.00 98.00 83 HIS A N 1
ATOM 689 C CA . HIS A 1 83 ? 4.402 -0.782 -10.321 1.00 98.00 83 HIS A CA 1
ATOM 690 C C . HIS A 1 83 ? 3.414 -0.529 -9.172 1.00 98.00 83 HIS A C 1
ATOM 692 O O . HIS A 1 83 ? 3.463 -1.216 -8.151 1.00 98.00 83 HIS A O 1
ATOM 698 N N . LEU A 1 84 ? 2.455 0.386 -9.361 1.00 98.12 84 LEU A N 1
ATOM 699 C CA . LEU A 1 84 ? 1.368 0.609 -8.407 1.00 98.12 84 LEU A CA 1
ATOM 700 C C . LEU A 1 84 ? 0.554 -0.671 -8.178 1.00 98.12 84 LEU A C 1
ATOM 702 O O . LEU A 1 84 ? 0.314 -1.052 -7.034 1.00 98.12 84 LEU A O 1
ATOM 706 N N . LEU A 1 85 ? 0.163 -1.360 -9.253 1.00 98.12 85 LEU A N 1
ATOM 707 C CA . LEU A 1 85 ? -0.593 -2.610 -9.167 1.00 98.12 85 LEU A CA 1
ATOM 708 C C . LEU A 1 85 ? 0.175 -3.706 -8.414 1.00 98.12 85 LEU A C 1
ATOM 710 O O . LEU A 1 85 ? -0.421 -4.395 -7.585 1.00 98.12 85 LEU A O 1
ATOM 714 N N . LEU A 1 86 ? 1.490 -3.841 -8.632 1.00 98.00 86 LEU A N 1
ATOM 715 C CA . LEU A 1 86 ? 2.337 -4.760 -7.862 1.00 98.00 86 LEU A CA 1
ATOM 716 C C . LEU A 1 86 ? 2.260 -4.453 -6.359 1.00 98.00 86 LEU A C 1
ATOM 718 O O . LEU A 1 86 ? 1.999 -5.358 -5.567 1.00 98.00 86 LEU A O 1
ATOM 722 N N . HIS A 1 87 ? 2.405 -3.188 -5.959 1.00 97.50 87 HIS A N 1
ATOM 723 C CA . HIS A 1 87 ? 2.357 -2.808 -4.544 1.00 97.50 87 HIS A CA 1
ATOM 724 C C . HIS A 1 87 ? 0.962 -2.904 -3.917 1.00 97.50 87 HIS A C 1
ATOM 726 O O . HIS A 1 87 ? 0.856 -3.274 -2.747 1.00 97.50 87 HIS A O 1
ATOM 732 N N . ILE A 1 88 ? -0.104 -2.657 -4.681 1.00 97.75 88 ILE A N 1
ATOM 733 C CA . ILE A 1 88 ? -1.482 -2.917 -4.243 1.00 97.75 88 ILE A CA 1
ATOM 734 C C . ILE A 1 88 ? -1.672 -4.415 -3.953 1.00 97.75 88 ILE A C 1
ATOM 736 O O . ILE A 1 88 ? -2.234 -4.785 -2.919 1.00 97.75 88 ILE A O 1
ATOM 740 N N . LEU A 1 89 ? -1.180 -5.298 -4.831 1.00 97.50 89 LEU A N 1
ATOM 741 C CA . LEU A 1 89 ? -1.259 -6.749 -4.633 1.00 97.50 89 LEU A CA 1
ATOM 742 C C . LEU A 1 89 ? -0.414 -7.217 -3.439 1.00 97.50 89 LEU A C 1
ATOM 744 O O . LEU A 1 89 ? -0.881 -8.063 -2.675 1.00 97.50 89 LEU A O 1
ATOM 748 N N . ILE A 1 90 ? 0.775 -6.639 -3.233 1.00 96.12 90 ILE A N 1
ATOM 749 C CA . ILE A 1 90 ? 1.611 -6.889 -2.047 1.00 96.12 90 ILE A CA 1
ATOM 750 C C . ILE A 1 90 ? 0.856 -6.504 -0.770 1.00 96.12 90 ILE A C 1
ATOM 752 O O . ILE A 1 90 ? 0.734 -7.333 0.131 1.00 96.12 90 ILE A O 1
ATOM 756 N N . GLY A 1 91 ? 0.300 -5.289 -0.698 1.00 95.56 91 GLY A N 1
ATOM 757 C CA . GLY A 1 91 ? -0.467 -4.826 0.464 1.00 95.56 91 GLY A CA 1
ATOM 758 C C . GLY A 1 91 ? -1.685 -5.706 0.752 1.00 95.56 91 GLY A C 1
ATOM 759 O O . GLY A 1 91 ? -1.886 -6.145 1.886 1.00 95.56 91 GLY A O 1
ATOM 760 N N . LYS A 1 92 ? -2.441 -6.065 -0.295 1.00 95.81 92 LYS A N 1
ATOM 761 C CA . LYS A 1 92 ? -3.567 -7.007 -0.210 1.00 95.81 92 LYS A CA 1
ATOM 762 C C . LYS A 1 92 ? -3.132 -8.348 0.390 1.00 95.81 92 LYS A C 1
ATOM 764 O O . LYS A 1 92 ? -3.726 -8.806 1.364 1.00 95.81 92 LYS A O 1
ATOM 769 N N . ASN A 1 93 ? -2.095 -8.977 -0.159 1.00 95.19 93 ASN A N 1
ATOM 770 C CA . ASN A 1 93 ? -1.628 -10.287 0.300 1.00 95.19 93 ASN A CA 1
ATOM 771 C C . ASN A 1 93 ? -1.047 -10.226 1.723 1.00 95.19 93 ASN A C 1
ATOM 773 O O . ASN A 1 93 ? -1.306 -11.110 2.544 1.00 95.19 93 ASN A O 1
ATOM 777 N N . ALA A 1 94 ? -0.308 -9.163 2.046 1.00 94.62 94 ALA A N 1
ATOM 778 C CA . ALA A 1 94 ? 0.242 -8.940 3.377 1.00 94.62 94 ALA A CA 1
ATOM 779 C C . ALA A 1 94 ? -0.866 -8.819 4.434 1.00 94.62 94 ALA A C 1
ATOM 781 O O . ALA A 1 94 ? -0.741 -9.393 5.517 1.00 94.62 94 ALA A O 1
ATOM 782 N N . PHE A 1 95 ? -1.973 -8.143 4.113 1.00 95.50 95 PHE A N 1
ATOM 783 C CA . PHE A 1 95 ? -3.128 -8.078 5.000 1.00 95.50 95 PHE A CA 1
ATOM 784 C C . PHE A 1 95 ? -3.741 -9.466 5.230 1.00 95.50 95 PHE A C 1
ATOM 786 O O . PHE A 1 95 ? -3.814 -9.915 6.376 1.00 95.50 95 PHE A O 1
ATOM 793 N N . TRP A 1 96 ? -4.124 -10.170 4.160 1.00 95.62 96 TRP A N 1
ATOM 794 C CA . TRP A 1 96 ? -4.856 -11.442 4.261 1.00 95.62 96 TRP A CA 1
ATOM 795 C C . TRP A 1 96 ? -4.018 -12.619 4.769 1.00 95.62 96 TRP A C 1
ATOM 797 O O . TRP A 1 96 ? -4.566 -13.561 5.330 1.00 95.62 96 TRP A O 1
ATOM 807 N N . SER A 1 97 ? -2.690 -12.566 4.650 1.00 94.88 97 SER A N 1
ATOM 808 C CA . SER A 1 97 ? -1.809 -13.568 5.273 1.00 94.88 97 SER A CA 1
ATOM 809 C C . SER A 1 97 ? -1.792 -13.491 6.805 1.00 94.88 97 SER A C 1
ATOM 811 O O . SER A 1 97 ? -1.469 -14.477 7.465 1.00 94.88 97 SER A O 1
ATOM 813 N N . LYS A 1 98 ? -2.149 -12.334 7.379 1.00 94.62 98 LYS A N 1
ATOM 814 C CA . LYS A 1 98 ? -2.132 -12.079 8.830 1.00 94.62 98 LYS A CA 1
ATOM 815 C C . LYS A 1 98 ? -3.526 -11.932 9.436 1.00 94.62 98 LYS A C 1
ATOM 817 O O . LYS A 1 98 ? -3.678 -12.062 10.648 1.00 94.62 98 LYS A O 1
ATOM 822 N N . HIS A 1 99 ? -4.537 -11.667 8.614 1.00 94.69 99 HIS A N 1
ATOM 823 C CA . HIS A 1 99 ? -5.891 -11.371 9.062 1.00 94.69 99 HIS A CA 1
ATOM 824 C C . HIS A 1 99 ? -6.907 -12.216 8.306 1.00 94.69 99 HIS A C 1
ATOM 826 O O . HIS A 1 99 ? -6.895 -12.285 7.083 1.00 94.69 99 HIS A O 1
ATOM 832 N N . GLN A 1 100 ? -7.843 -12.809 9.045 1.00 94.31 100 GLN A N 1
ATOM 833 C CA . GLN A 1 100 ? -8.959 -13.552 8.454 1.00 94.31 100 GLN A CA 1
ATOM 834 C C . GLN A 1 100 ? -10.136 -12.649 8.070 1.00 94.31 100 GLN A C 1
ATOM 836 O O . GLN A 1 100 ? -10.982 -13.050 7.278 1.00 94.31 100 GLN A O 1
ATOM 841 N N . LYS A 1 101 ? -10.237 -11.461 8.681 1.00 95.88 101 LYS A N 1
ATOM 842 C CA . LYS A 1 101 ? -11.361 -10.535 8.514 1.00 95.88 101 LYS A CA 1
ATOM 843 C C . LYS A 1 101 ? -10.898 -9.086 8.595 1.00 95.88 101 LYS A C 1
ATOM 845 O O . LYS A 1 101 ? -9.974 -8.765 9.346 1.00 95.88 101 LYS A O 1
ATOM 850 N N . LEU A 1 102 ? -11.615 -8.224 7.884 1.00 96.44 102 LEU A N 1
ATOM 851 C CA . LEU A 1 102 ? -11.469 -6.776 7.910 1.00 96.44 102 LEU A CA 1
ATOM 852 C C . LEU A 1 102 ? -12.667 -6.175 8.667 1.00 96.44 102 LEU A C 1
ATOM 854 O O . LEU A 1 102 ? -13.770 -6.097 8.133 1.00 96.44 102 LEU A O 1
ATOM 858 N N . ILE A 1 103 ? -12.475 -5.832 9.945 1.00 95.50 103 ILE A N 1
ATOM 859 C CA . ILE A 1 103 ? -13.573 -5.494 10.881 1.00 95.50 103 ILE A CA 1
ATOM 860 C C . ILE A 1 103 ? -13.375 -4.185 11.649 1.00 95.50 103 ILE A C 1
ATOM 862 O O . ILE A 1 103 ? -14.332 -3.664 12.222 1.00 95.50 103 ILE A O 1
ATOM 866 N N . ALA A 1 104 ? -12.162 -3.639 11.677 1.00 94.25 104 ALA A N 1
ATOM 867 C CA . ALA A 1 104 ? -11.862 -2.354 12.295 1.00 94.25 104 ALA A CA 1
ATOM 868 C C . ALA A 1 104 ? -11.427 -1.356 11.210 1.00 94.25 104 ALA A C 1
ATOM 870 O O . ALA A 1 104 ? -10.502 -1.678 10.467 1.00 94.25 104 ALA A O 1
ATOM 871 N N . PRO A 1 105 ? -12.043 -0.163 11.114 1.00 94.88 105 PRO A N 1
ATOM 872 C CA . PRO A 1 105 ? -11.667 0.850 10.127 1.00 94.88 105 PRO A CA 1
ATOM 873 C C . PRO A 1 105 ? -10.165 1.156 10.043 1.00 94.88 105 PRO A C 1
ATOM 875 O O . PRO A 1 105 ? -9.625 1.241 8.945 1.00 94.88 105 PRO A O 1
ATOM 878 N N . LYS A 1 106 ? -9.440 1.209 11.171 1.00 91.94 106 LYS A N 1
ATOM 879 C CA . LYS A 1 106 ? -7.978 1.437 11.163 1.00 91.94 106 LYS A CA 1
ATOM 880 C C . LYS A 1 106 ? -7.188 0.408 10.351 1.00 91.94 106 LYS A C 1
ATOM 882 O O . LYS A 1 106 ? -6.089 0.708 9.886 1.00 91.94 106 LYS A O 1
ATOM 887 N N . GLN A 1 107 ? -7.734 -0.792 10.143 1.00 94.31 107 GLN A N 1
ATOM 888 C CA . GLN A 1 107 ? -7.108 -1.826 9.317 1.00 94.31 107 GLN A CA 1
ATOM 889 C C . GLN A 1 107 ? -7.063 -1.455 7.829 1.00 94.31 107 GLN A C 1
ATOM 891 O O . GLN A 1 107 ? -6.278 -2.051 7.098 1.00 94.31 107 GLN A O 1
ATOM 896 N N . PHE A 1 108 ? -7.849 -0.477 7.362 1.00 95.00 108 PHE A N 1
ATOM 897 C CA . PHE A 1 108 ? -7.782 -0.014 5.974 1.00 95.00 108 PHE A CA 1
ATOM 898 C C . PHE A 1 108 ? -6.384 0.487 5.600 1.00 95.00 108 PHE A C 1
ATOM 900 O O . PHE A 1 108 ? -5.892 0.198 4.510 1.00 95.00 108 PHE A O 1
ATOM 907 N N . SER A 1 109 ? -5.703 1.148 6.540 1.00 91.56 109 SER A N 1
ATOM 908 C CA . SER A 1 109 ? -4.330 1.627 6.355 1.00 91.56 109 SER A CA 1
ATOM 909 C C . SER A 1 109 ? -3.330 0.500 6.056 1.00 91.56 109 SER A C 1
ATOM 911 O O . SER A 1 109 ? -2.340 0.727 5.369 1.00 91.56 109 SER A O 1
ATOM 913 N N . TYR A 1 110 ? -3.601 -0.738 6.486 1.00 93.00 110 TYR A N 1
ATOM 914 C CA . TYR A 1 110 ? -2.700 -1.877 6.271 1.00 93.00 110 TYR A CA 1
ATOM 915 C C . TYR A 1 110 ? -2.624 -2.320 4.808 1.00 93.00 110 TYR A C 1
ATOM 917 O O . TYR A 1 110 ? -1.665 -2.989 4.424 1.00 93.00 110 TYR A O 1
ATOM 925 N N . PHE A 1 111 ? -3.607 -1.944 3.988 1.00 94.88 111 PHE A N 1
ATOM 926 C CA . PHE A 1 111 ? -3.562 -2.175 2.547 1.00 94.88 111 PHE A CA 1
ATOM 927 C C . PHE A 1 111 ? -2.642 -1.178 1.830 1.00 94.88 111 PHE A C 1
ATOM 929 O O . PHE A 1 111 ? -2.122 -1.488 0.758 1.00 94.88 111 PHE A O 1
ATOM 936 N N . ILE A 1 112 ? -2.418 0.004 2.412 1.00 92.38 112 ILE A N 1
ATOM 937 C CA . ILE A 1 112 ? -1.607 1.076 1.830 1.00 92.38 112 ILE A CA 1
ATOM 938 C C . ILE A 1 112 ? -0.170 0.944 2.340 1.00 92.38 112 ILE A C 1
ATOM 940 O O . ILE A 1 112 ? 0.275 1.644 3.248 1.00 92.38 112 ILE A O 1
ATOM 944 N N . VAL A 1 113 ? 0.578 0.011 1.753 1.00 90.31 113 VAL A N 1
ATOM 945 C CA . VAL A 1 113 ? 2.016 -0.108 2.036 1.00 90.31 113 VAL A CA 1
ATOM 946 C C . VAL A 1 113 ? 2.767 1.134 1.532 1.00 90.31 113 VAL A C 1
ATOM 948 O O . VAL A 1 113 ? 2.319 1.753 0.566 1.00 90.31 113 VAL A O 1
ATOM 951 N N . PRO A 1 114 ? 3.946 1.478 2.090 1.00 89.06 114 PRO A N 1
ATOM 952 C CA . PRO A 1 114 ? 4.687 2.682 1.696 1.00 89.06 114 PRO A CA 1
ATOM 953 C C . PRO A 1 114 ? 4.933 2.825 0.185 1.00 89.06 114 PRO A C 1
ATOM 955 O O . PRO A 1 114 ? 4.952 3.939 -0.335 1.00 89.06 114 PRO A O 1
ATOM 958 N N . GLY A 1 115 ? 5.080 1.702 -0.531 1.00 91.75 115 GLY A N 1
ATOM 959 C CA . GLY A 1 115 ? 5.198 1.689 -1.991 1.00 91.75 115 GLY A CA 1
ATOM 960 C C . GLY A 1 115 ? 3.959 2.234 -2.711 1.00 91.75 115 GLY A C 1
ATOM 961 O O . GLY A 1 115 ? 4.112 2.999 -3.656 1.00 91.75 115 GLY A O 1
ATOM 962 N N . VAL A 1 116 ? 2.744 1.925 -2.234 1.00 95.12 116 VAL A N 1
ATOM 963 C CA . VAL A 1 116 ? 1.491 2.453 -2.807 1.00 95.12 116 VAL A CA 1
ATOM 964 C C . VAL A 1 116 ? 1.465 3.973 -2.688 1.00 95.12 116 VAL A C 1
ATOM 966 O O . VAL A 1 116 ? 1.337 4.649 -3.704 1.00 95.12 116 VAL A O 1
ATOM 969 N N . SER A 1 117 ? 1.665 4.518 -1.482 1.00 92.94 117 SER A N 1
ATOM 970 C CA . SER A 1 117 ? 1.645 5.972 -1.260 1.00 92.94 117 SER A CA 1
ATOM 971 C C . SER A 1 117 ? 2.699 6.699 -2.097 1.00 92.94 117 SER A C 1
ATOM 973 O O . SER A 1 117 ? 2.397 7.700 -2.744 1.00 92.94 117 SER A O 1
ATOM 975 N N . TYR A 1 118 ? 3.929 6.175 -2.134 1.00 92.56 118 TYR A N 1
ATOM 976 C CA . TYR A 1 118 ? 5.018 6.780 -2.902 1.00 92.56 118 TYR A CA 1
ATOM 977 C C . TYR A 1 118 ? 4.722 6.802 -4.408 1.00 92.56 118 TYR A C 1
ATOM 979 O O . TYR A 1 118 ? 4.914 7.822 -5.069 1.00 92.56 118 TYR A O 1
ATOM 987 N N . ILE A 1 119 ? 4.225 5.694 -4.960 1.00 95.69 119 ILE A N 1
ATOM 988 C CA . ILE A 1 119 ? 3.945 5.592 -6.395 1.00 95.69 119 ILE A CA 1
ATOM 989 C C . ILE A 1 119 ? 2.732 6.436 -6.780 1.00 95.69 119 ILE A C 1
ATOM 991 O O . ILE A 1 119 ? 2.813 7.161 -7.771 1.00 95.69 119 ILE A O 1
ATOM 995 N N . CYS A 1 120 ? 1.644 6.392 -6.000 1.00 96.06 120 CYS A N 1
ATOM 996 C CA . CYS A 1 120 ? 0.486 7.263 -6.212 1.00 96.06 120 CYS A CA 1
ATOM 997 C C . CYS A 1 120 ? 0.923 8.721 -6.257 1.00 96.06 120 CYS A C 1
ATOM 999 O O . CYS A 1 120 ? 0.582 9.436 -7.192 1.00 96.06 120 CYS A O 1
ATOM 1001 N N . SER A 1 121 ? 1.764 9.144 -5.316 1.00 92.56 121 SER A N 1
ATOM 1002 C CA . SER A 1 121 ? 2.283 10.499 -5.345 1.00 92.56 121 SER A CA 1
ATOM 1003 C C . SER A 1 121 ? 3.076 10.825 -6.615 1.00 92.56 121 SER A C 1
ATOM 1005 O O . SER A 1 121 ? 2.946 11.943 -7.110 1.00 92.56 121 SER A O 1
ATOM 1007 N N . GLU A 1 122 ? 3.956 9.947 -7.092 1.00 93.25 122 GLU A N 1
ATOM 1008 C CA . GLU A 1 122 ? 4.752 10.236 -8.292 1.00 93.25 122 GLU A CA 1
ATOM 1009 C C . GLU A 1 122 ? 3.851 10.331 -9.534 1.00 93.25 122 GLU A C 1
ATOM 1011 O O . GLU A 1 122 ? 4.075 11.179 -10.395 1.00 93.25 122 GLU A O 1
ATOM 1016 N N . ILE A 1 123 ? 2.795 9.517 -9.605 1.00 95.44 123 ILE A N 1
ATOM 1017 C CA . ILE A 1 123 ? 1.785 9.592 -10.667 1.00 95.44 123 ILE A CA 1
ATOM 1018 C C . ILE A 1 123 ? 0.941 10.871 -10.531 1.00 95.44 123 ILE A C 1
ATOM 1020 O O . ILE A 1 123 ? 0.680 11.548 -11.523 1.00 95.44 123 ILE A O 1
ATOM 1024 N N . ASN A 1 124 ? 0.553 11.248 -9.312 1.00 94.12 124 ASN A N 1
ATOM 1025 C CA . ASN A 1 124 ? -0.172 12.490 -9.040 1.00 94.12 124 ASN A CA 1
ATOM 1026 C C . ASN A 1 124 ? 0.644 13.711 -9.484 1.00 94.12 124 ASN A C 1
ATOM 1028 O O . ASN A 1 124 ? 0.097 14.609 -10.115 1.00 94.12 124 ASN A O 1
ATOM 1032 N N . LEU A 1 125 ? 1.958 13.708 -9.229 1.00 90.06 125 LEU A N 1
ATOM 1033 C CA . LEU A 1 125 ? 2.880 14.753 -9.676 1.00 90.06 125 LEU A CA 1
ATOM 1034 C C . LEU A 1 125 ? 2.868 14.921 -11.203 1.00 90.06 125 LEU A C 1
ATOM 1036 O O . LEU A 1 125 ? 2.851 16.051 -11.688 1.00 90.06 125 LEU A O 1
ATOM 1040 N N . LEU A 1 126 ? 2.844 13.819 -11.963 1.00 92.44 126 LEU A N 1
ATOM 1041 C CA . LEU A 1 126 ? 2.709 13.876 -13.421 1.00 92.44 126 LEU A CA 1
ATOM 1042 C C . LEU A 1 126 ? 1.433 14.618 -13.829 1.00 92.44 126 LEU A C 1
ATOM 1044 O O . LEU A 1 126 ? 1.505 15.543 -14.631 1.00 92.44 126 LEU A O 1
ATOM 1048 N N . TYR A 1 127 ? 0.282 14.238 -13.283 1.00 90.12 127 TYR A N 1
ATOM 1049 C CA . TYR A 1 127 ? -0.998 14.811 -13.708 1.00 90.12 127 TYR A CA 1
ATOM 1050 C C . TYR A 1 127 ? -1.276 16.211 -13.150 1.00 90.12 127 TYR A C 1
ATOM 1052 O O . TYR A 1 127 ? -2.081 16.938 -13.727 1.00 90.12 127 TYR A O 1
ATOM 1060 N N . ASP A 1 128 ? -0.615 16.600 -12.060 1.00 87.06 128 ASP A N 1
ATOM 1061 C CA . ASP A 1 128 ? -0.724 17.940 -11.480 1.00 87.06 128 ASP A CA 1
ATOM 1062 C C . ASP A 1 128 ? 0.242 18.938 -12.138 1.00 87.06 128 ASP A C 1
ATOM 1064 O O . ASP A 1 128 ? -0.154 20.037 -12.523 1.00 87.06 128 ASP A O 1
ATOM 1068 N N . GLN A 1 129 ? 1.507 18.546 -12.318 1.00 85.81 129 GLN A N 1
ATOM 1069 C CA . GLN A 1 129 ? 2.586 19.445 -12.756 1.00 85.81 129 GLN A CA 1
ATOM 1070 C C . GLN A 1 129 ? 3.066 19.182 -14.186 1.00 85.81 129 GLN A C 1
ATOM 1072 O O . GLN A 1 129 ? 4.011 19.824 -14.648 1.00 85.81 129 GLN A O 1
ATOM 1077 N N . ASN A 1 130 ? 2.428 18.253 -14.902 1.00 87.38 130 ASN A N 1
ATOM 1078 C CA . ASN A 1 130 ? 2.821 17.821 -16.243 1.00 87.38 130 ASN A CA 1
ATOM 1079 C C . ASN A 1 130 ? 4.276 17.304 -16.304 1.00 87.38 130 ASN A C 1
ATOM 1081 O O . ASN A 1 130 ? 4.998 17.526 -17.279 1.00 87.38 130 ASN A O 1
ATOM 1085 N N . GLY A 1 131 ? 4.720 16.632 -15.235 1.00 87.38 131 GLY A N 1
ATOM 1086 C CA . GLY A 1 131 ? 6.027 15.981 -15.143 1.00 87.38 131 GLY A CA 1
ATOM 1087 C C . GLY A 1 131 ? 6.901 16.459 -13.980 1.00 87.38 131 GLY A C 1
ATOM 1088 O O . GLY A 1 131 ? 6.420 16.913 -12.949 1.00 87.38 131 GLY A O 1
ATOM 1089 N N . SER A 1 132 ? 8.218 16.287 -14.117 1.00 90.25 132 SER A N 1
ATOM 1090 C CA . SER A 1 132 ? 9.226 16.582 -13.091 1.00 90.25 132 SER A CA 1
ATOM 1091 C C . SER A 1 132 ? 10.434 17.320 -13.685 1.00 90.25 132 SER A C 1
ATOM 1093 O O . SER A 1 132 ? 10.721 17.225 -14.876 1.00 90.25 132 SER A O 1
ATOM 1095 N N . SER A 1 133 ? 11.221 18.002 -12.848 1.00 90.25 133 SER A N 1
ATOM 1096 C CA . SER A 1 133 ? 12.538 18.536 -13.238 1.00 90.25 133 SER A CA 1
ATOM 1097 C C . SER A 1 133 ? 13.587 17.441 -13.496 1.00 90.25 133 SER A C 1
ATOM 1099 O O . SER A 1 133 ? 14.663 17.713 -14.029 1.00 90.25 133 SER A O 1
ATOM 1101 N N . VAL A 1 134 ? 13.290 16.189 -13.132 1.00 91.56 134 VAL A N 1
ATOM 1102 C CA . VAL A 1 134 ? 14.202 15.049 -13.251 1.00 91.56 134 VAL A CA 1
ATOM 1103 C C . VAL A 1 134 ? 13.956 14.291 -14.558 1.00 91.56 134 VAL A C 1
ATOM 1105 O O . VAL A 1 134 ? 12.970 13.573 -14.709 1.00 91.56 134 VAL A O 1
ATOM 1108 N N . GLU A 1 135 ? 14.909 14.373 -15.489 1.00 93.12 135 GLU A N 1
ATOM 1109 C CA . GLU A 1 135 ? 14.766 13.862 -16.864 1.00 93.12 135 GLU A CA 1
ATOM 1110 C C . GLU A 1 135 ? 14.388 12.372 -16.951 1.00 93.12 135 GLU A C 1
ATOM 1112 O O . GLU A 1 135 ? 13.564 11.974 -17.773 1.00 93.12 135 GLU A O 1
ATOM 1117 N N . TRP A 1 136 ? 14.972 11.520 -16.098 1.00 93.44 136 TRP A N 1
ATOM 1118 C CA . TRP A 1 136 ? 14.660 10.089 -16.134 1.00 93.44 136 TRP A CA 1
ATOM 1119 C C . TRP A 1 136 ? 13.231 9.782 -15.690 1.00 93.44 136 TRP A C 1
ATOM 1121 O O . TRP A 1 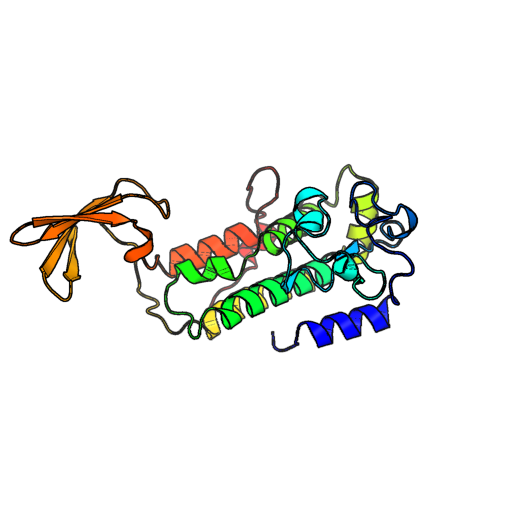136 ? 12.662 8.819 -16.196 1.00 93.44 136 TRP A O 1
ATOM 1131 N N . ARG A 1 137 ? 12.645 10.598 -14.802 1.00 93.69 137 ARG A N 1
ATOM 1132 C CA . ARG A 1 137 ? 11.246 10.445 -14.382 1.00 93.69 137 ARG A CA 1
ATOM 1133 C C . ARG A 1 137 ? 10.311 10.758 -15.536 1.00 93.69 137 ARG A C 1
ATOM 1135 O O . ARG A 1 137 ? 9.413 9.974 -15.802 1.00 93.69 137 ARG A O 1
ATOM 1142 N N . ASN A 1 138 ? 10.596 11.820 -16.290 1.00 95.38 138 ASN A N 1
ATOM 1143 C CA . ASN A 1 138 ? 9.791 12.206 -17.453 1.00 95.38 138 ASN A CA 1
ATOM 1144 C C . ASN A 1 138 ? 9.751 11.119 -18.532 1.00 95.38 138 ASN A C 1
ATOM 1146 O O . ASN A 1 138 ? 8.716 10.916 -19.158 1.00 95.38 138 ASN A O 1
ATOM 1150 N N . ARG A 1 139 ? 10.844 10.366 -18.718 1.00 96.44 139 ARG A N 1
ATOM 1151 C CA . ARG A 1 139 ? 10.827 9.192 -19.606 1.00 96.44 139 ARG A CA 1
ATOM 1152 C C . ARG A 1 139 ? 9.859 8.114 -19.124 1.00 96.44 139 ARG A C 1
ATOM 1154 O O . ARG A 1 139 ? 9.158 7.541 -19.942 1.00 96.44 139 ARG A O 1
ATOM 1161 N N . CYS A 1 140 ? 9.806 7.857 -17.820 1.00 97.12 140 CYS A N 1
ATOM 1162 C CA . CYS A 1 140 ? 8.850 6.915 -17.240 1.00 97.12 140 CYS A CA 1
ATOM 1163 C C . CYS A 1 140 ? 7.411 7.454 -17.250 1.00 97.12 140 CYS A C 1
ATOM 1165 O O . CYS A 1 140 ? 6.476 6.686 -17.442 1.00 97.12 140 CYS A O 1
ATOM 1167 N N . PHE A 1 141 ? 7.221 8.762 -17.074 1.00 96.81 141 PHE A N 1
ATOM 1168 C CA . PHE A 1 141 ? 5.909 9.404 -17.162 1.00 96.81 141 PHE A CA 1
ATOM 1169 C C . PHE A 1 141 ? 5.308 9.330 -18.557 1.00 96.81 141 PHE A C 1
ATOM 1171 O O . PHE A 1 141 ? 4.113 9.094 -18.682 1.00 96.81 141 PHE A O 1
ATOM 1178 N N . LYS A 1 142 ? 6.132 9.442 -19.600 1.00 96.88 142 LYS A N 1
ATOM 1179 C CA . LYS A 1 142 ? 5.672 9.320 -20.984 1.00 96.88 142 LYS A CA 1
ATOM 1180 C C . LYS A 1 142 ? 4.950 7.996 -21.265 1.00 96.88 142 LYS A C 1
ATOM 1182 O O . LYS A 1 142 ? 3.999 7.972 -22.035 1.00 96.88 142 LYS A O 1
ATOM 1187 N N . GLU A 1 143 ? 5.350 6.912 -20.599 1.00 97.69 143 GLU A N 1
ATOM 1188 C CA . GLU A 1 143 ? 4.704 5.598 -20.742 1.00 97.69 143 GLU A CA 1
ATOM 1189 C C . GLU A 1 143 ? 3.290 5.534 -20.150 1.00 97.69 143 GLU A C 1
ATOM 1191 O O . GLU A 1 143 ? 2.574 4.567 -20.402 1.00 97.69 143 GLU A O 1
ATOM 1196 N N . ILE A 1 144 ? 2.900 6.517 -19.332 1.00 97.38 144 ILE A N 1
ATOM 1197 C CA . ILE A 1 144 ? 1.604 6.548 -18.648 1.00 97.38 144 ILE A CA 1
ATOM 1198 C C . ILE A 1 144 ? 0.845 7.867 -18.833 1.00 97.38 144 ILE A C 1
ATOM 1200 O O . ILE A 1 144 ? -0.231 8.010 -18.273 1.00 97.38 144 ILE A O 1
ATOM 1204 N N . GLU A 1 145 ? 1.360 8.832 -19.602 1.00 96.19 145 GLU A N 1
ATOM 1205 C CA . GLU A 1 145 ? 0.808 10.198 -19.690 1.00 96.19 145 GLU A CA 1
ATOM 1206 C C . GLU A 1 145 ? -0.646 10.247 -20.187 1.00 96.19 145 GLU A C 1
ATOM 1208 O O . GLU A 1 145 ? -1.397 11.153 -19.837 1.00 96.19 145 GLU A O 1
ATOM 1213 N N . ASN A 1 146 ? -1.064 9.234 -20.950 1.00 96.50 146 ASN A N 1
ATOM 1214 C CA . ASN A 1 146 ? -2.416 9.113 -21.496 1.00 96.50 146 ASN A CA 1
ATOM 1215 C C . ASN A 1 146 ? -3.314 8.152 -20.692 1.00 96.50 146 ASN A C 1
ATOM 1217 O O . ASN A 1 146 ? -4.417 7.835 -21.130 1.00 96.50 146 ASN A O 1
ATOM 1221 N N . ASN A 1 147 ? -2.865 7.678 -19.526 1.00 97.00 147 ASN A N 1
ATOM 1222 C CA . ASN A 1 147 ? -3.547 6.651 -18.731 1.00 97.00 147 ASN A CA 1
ATOM 1223 C C . ASN A 1 147 ? -4.194 7.207 -17.453 1.00 97.00 147 ASN A C 1
ATOM 1225 O O . ASN A 1 147 ? -4.318 6.491 -16.457 1.00 97.00 147 ASN A O 1
ATOM 1229 N N . PHE A 1 148 ? -4.606 8.480 -17.449 1.00 95.94 148 PHE A N 1
ATOM 1230 C CA . PHE A 1 148 ? -5.206 9.090 -16.255 1.00 95.94 148 PHE A CA 1
ATOM 1231 C C . PHE A 1 148 ? -6.490 8.371 -15.838 1.00 95.94 148 PHE A C 1
ATOM 1233 O O . PHE A 1 148 ? -6.702 8.103 -14.659 1.00 95.94 148 PHE A O 1
ATOM 1240 N N . GLU A 1 149 ? -7.320 8.003 -16.813 1.00 96.25 149 GLU A N 1
ATOM 1241 C CA . GLU A 1 149 ? -8.563 7.269 -16.575 1.00 96.25 149 GLU A CA 1
ATOM 1242 C C . GLU A 1 149 ? -8.307 5.880 -15.985 1.00 96.25 149 GLU A C 1
ATOM 1244 O O . GLU A 1 149 ? -8.952 5.504 -15.007 1.00 96.25 149 GLU A O 1
ATOM 1249 N N . ASP A 1 150 ? -7.317 5.153 -16.510 1.00 96.88 150 ASP A N 1
ATOM 1250 C CA . ASP A 1 150 ? -6.925 3.845 -15.977 1.00 96.88 150 ASP A CA 1
ATOM 1251 C C . ASP A 1 150 ? -6.403 3.968 -14.542 1.00 96.88 150 ASP A C 1
ATOM 1253 O O . ASP A 1 150 ? -6.736 3.156 -13.680 1.00 96.88 150 ASP A O 1
ATOM 1257 N N . TYR A 1 151 ? -5.616 5.011 -14.263 1.00 97.69 151 TYR A N 1
ATOM 1258 C CA . TYR A 1 151 ? -5.125 5.302 -12.920 1.00 97.69 151 TYR A CA 1
ATOM 1259 C C . TYR A 1 151 ? -6.279 5.551 -11.940 1.00 97.69 151 TYR A C 1
ATOM 1261 O O . TYR A 1 151 ? -6.354 4.886 -10.906 1.00 97.69 151 TYR A O 1
ATOM 1269 N N . ILE A 1 152 ? -7.229 6.428 -12.282 1.00 97.25 152 ILE A N 1
ATOM 1270 C CA . ILE A 1 152 ? -8.418 6.685 -11.455 1.00 97.25 152 ILE A CA 1
ATOM 1271 C C . ILE A 1 152 ? -9.255 5.414 -11.271 1.00 97.25 152 ILE A C 1
ATOM 1273 O O . ILE A 1 152 ? -9.702 5.126 -10.158 1.00 97.25 152 ILE A O 1
ATOM 1277 N N . TYR A 1 153 ? -9.436 4.624 -12.329 1.00 96.50 153 TYR A N 1
ATOM 1278 C CA . TYR A 1 153 ? -10.151 3.353 -12.263 1.00 96.50 153 TYR A CA 1
ATOM 1279 C C . TYR A 1 153 ? -9.488 2.368 -11.290 1.00 96.50 153 TYR A C 1
ATOM 1281 O O . TYR A 1 153 ? -10.181 1.728 -10.496 1.00 96.50 153 TYR A O 1
ATOM 1289 N N . ILE A 1 154 ? -8.155 2.270 -11.302 1.00 97.12 154 ILE A N 1
ATOM 1290 C CA . ILE A 1 154 ? -7.395 1.416 -10.380 1.00 97.12 154 ILE A CA 1
ATOM 1291 C C . ILE A 1 154 ? -7.590 1.867 -8.933 1.00 97.12 154 ILE A C 1
ATOM 1293 O O . ILE A 1 154 ? -7.869 1.026 -8.078 1.00 97.12 154 ILE A O 1
ATOM 1297 N N . LEU A 1 155 ? -7.484 3.168 -8.648 1.00 97.25 155 LEU A N 1
ATOM 1298 C CA . LEU A 1 155 ? -7.655 3.683 -7.287 1.00 97.25 155 LEU A CA 1
ATOM 1299 C C . LEU A 1 155 ? -9.076 3.454 -6.763 1.00 97.25 155 LEU A C 1
ATOM 1301 O O . LEU A 1 155 ? -9.237 2.968 -5.646 1.00 97.25 155 LEU A O 1
ATOM 1305 N N . ASN A 1 156 ? -10.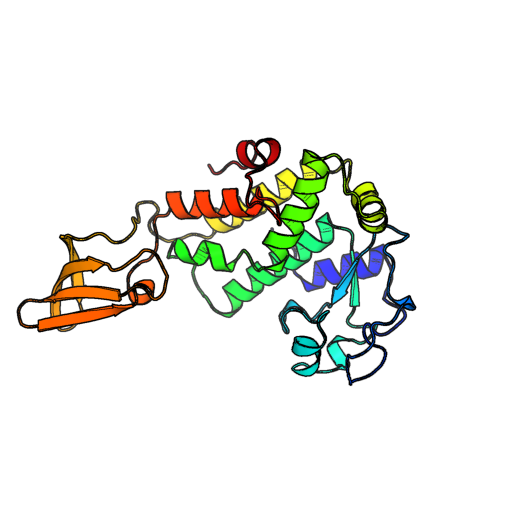099 3.725 -7.577 1.00 96.56 156 ASN A N 1
ATOM 1306 C CA . ASN A 1 156 ? -11.489 3.445 -7.211 1.00 96.56 156 ASN A CA 1
ATOM 1307 C C . ASN A 1 156 ? -11.720 1.947 -6.995 1.00 96.56 156 ASN A C 1
ATOM 1309 O O . ASN A 1 156 ? -12.289 1.555 -5.983 1.00 96.56 156 ASN A O 1
ATOM 1313 N N . SER A 1 157 ? -11.195 1.094 -7.879 1.00 96.00 157 SER A N 1
ATOM 1314 C CA . SER A 1 157 ? -11.270 -0.364 -7.718 1.00 96.00 157 SER A CA 1
ATOM 1315 C C . SER A 1 157 ? -10.576 -0.849 -6.443 1.00 96.00 157 SER A C 1
ATOM 1317 O O . SER A 1 157 ? -11.003 -1.833 -5.839 1.00 96.00 157 SER A O 1
ATOM 1319 N N . PHE A 1 158 ? -9.491 -0.189 -6.034 1.00 96.56 158 PHE A N 1
ATOM 1320 C CA . PHE A 1 158 ? -8.771 -0.508 -4.809 1.00 96.56 158 PHE A CA 1
ATOM 1321 C C . PHE A 1 158 ? -9.552 -0.089 -3.560 1.00 96.56 158 PHE A C 1
ATOM 1323 O O . PHE A 1 158 ? -9.691 -0.895 -2.642 1.00 96.56 158 PHE A O 1
ATOM 1330 N N . ILE A 1 159 ? -10.112 1.124 -3.538 1.00 96.12 159 ILE A N 1
ATOM 1331 C CA . ILE A 1 159 ? -10.952 1.585 -2.425 1.00 96.12 159 ILE A CA 1
ATOM 1332 C C . ILE A 1 159 ? -12.207 0.714 -2.312 1.00 96.12 159 ILE A C 1
ATOM 1334 O O . ILE A 1 159 ? -12.506 0.220 -1.226 1.00 96.12 159 ILE A O 1
ATOM 1338 N N . GLN A 1 160 ? -12.884 0.449 -3.434 1.00 96.00 160 GLN A N 1
ATOM 1339 C CA . GLN A 1 160 ? -14.068 -0.405 -3.468 1.00 96.00 160 GLN A CA 1
ATOM 1340 C C . GLN A 1 160 ? -13.752 -1.813 -2.963 1.00 96.00 160 GLN A C 1
ATOM 1342 O O . GLN A 1 160 ? -14.498 -2.355 -2.160 1.00 96.00 160 GLN A O 1
ATOM 1347 N N . TYR A 1 161 ? -12.598 -2.380 -3.334 1.00 96.19 161 TYR A N 1
ATOM 1348 C CA . TYR A 1 161 ? -12.165 -3.672 -2.802 1.00 96.19 161 TYR A CA 1
ATOM 1349 C C . TYR A 1 161 ? -12.079 -3.677 -1.267 1.00 96.19 161 TYR A C 1
ATOM 1351 O O . TYR A 1 161 ? -12.491 -4.650 -0.637 1.00 96.19 161 TYR A O 1
ATOM 1359 N N . ILE A 1 162 ? -11.540 -2.619 -0.654 1.00 96.00 162 ILE A N 1
ATOM 1360 C CA . ILE A 1 162 ? -11.453 -2.507 0.811 1.00 96.00 162 ILE A CA 1
ATOM 1361 C C . ILE A 1 162 ? -12.859 -2.435 1.422 1.00 96.00 162 ILE A C 1
ATOM 1363 O O . ILE A 1 162 ? -13.127 -3.134 2.398 1.00 96.00 162 ILE A O 1
ATOM 1367 N N . VAL A 1 163 ? -13.753 -1.640 0.829 1.00 95.31 163 VAL A N 1
ATOM 1368 C CA . VAL A 1 163 ? -15.143 -1.465 1.281 1.00 95.31 163 VAL A CA 1
ATOM 1369 C C . VAL A 1 163 ? -15.944 -2.761 1.161 1.00 95.31 163 VAL A C 1
ATOM 1371 O O . VAL A 1 163 ? -16.522 -3.204 2.149 1.00 95.31 163 VAL A O 1
ATOM 1374 N N . ASP A 1 164 ? -15.903 -3.426 0.008 1.00 95.38 164 ASP A N 1
ATOM 1375 C CA . ASP A 1 164 ? -16.629 -4.677 -0.253 1.00 95.38 164 ASP A CA 1
ATOM 1376 C C . ASP A 1 164 ? -16.205 -5.811 0.691 1.00 95.38 164 ASP A C 1
ATOM 1378 O O . ASP A 1 164 ? -16.989 -6.706 1.004 1.00 95.38 164 ASP A O 1
ATOM 1382 N N . ASN A 1 165 ? -14.949 -5.789 1.148 1.00 96.12 165 ASN A N 1
ATOM 1383 C CA . ASN A 1 165 ? -14.415 -6.783 2.076 1.00 96.12 165 ASN A CA 1
ATOM 1384 C C . ASN A 1 165 ? -14.538 -6.364 3.550 1.00 96.12 165 ASN A C 1
ATOM 1386 O O . ASN A 1 165 ? -14.199 -7.159 4.433 1.00 96.12 165 ASN A O 1
ATOM 1390 N N . TYR A 1 166 ? -15.001 -5.146 3.844 1.00 97.00 166 TYR A N 1
ATOM 1391 C CA . TYR A 1 166 ? -15.222 -4.696 5.211 1.00 97.00 166 TYR A CA 1
ATOM 1392 C C . TYR A 1 166 ? -16.516 -5.294 5.762 1.00 97.00 166 TYR A C 1
ATOM 1394 O O . TYR A 1 166 ? -17.612 -5.029 5.280 1.00 97.00 166 TYR A O 1
ATOM 1402 N N . SER A 1 167 ? -16.393 -6.077 6.831 1.00 96.94 167 SER A N 1
ATOM 1403 C CA . SER A 1 167 ? -17.532 -6.703 7.512 1.00 96.94 167 SER A CA 1
ATOM 1404 C C . SER A 1 167 ? -17.728 -6.168 8.934 1.00 96.94 167 SER A C 1
ATOM 1406 O O . SER A 1 167 ? -18.296 -6.856 9.786 1.00 96.94 167 SER A O 1
ATOM 1408 N N . GLY A 1 168 ? -17.149 -5.005 9.242 1.00 94.69 168 GLY A N 1
ATOM 1409 C CA . GLY A 1 168 ? -17.278 -4.350 10.540 1.00 94.69 168 GLY A CA 1
ATOM 1410 C C . GLY A 1 168 ? -18.481 -3.407 10.615 1.00 94.69 168 GLY A C 1
ATOM 1411 O O . GLY A 1 168 ? -19.350 -3.391 9.748 1.00 94.69 168 GLY A O 1
ATOM 1412 N N . ASN A 1 169 ? -18.539 -2.610 11.680 1.00 93.75 169 ASN A N 1
ATOM 1413 C CA . ASN A 1 169 ? -19.605 -1.632 11.870 1.00 93.75 169 ASN A CA 1
ATOM 1414 C C . ASN A 1 169 ? -19.295 -0.323 11.124 1.00 93.75 169 ASN A C 1
ATOM 1416 O O . ASN A 1 169 ? -18.432 0.436 11.554 1.00 93.75 169 ASN A O 1
ATOM 1420 N N . ILE A 1 170 ? -20.056 -0.006 10.075 1.00 93.88 170 ILE A N 1
ATOM 1421 C CA . ILE A 1 170 ? -19.929 1.262 9.328 1.00 93.88 170 ILE A CA 1
ATOM 1422 C C . ILE A 1 170 ? -20.237 2.508 10.177 1.00 93.88 170 ILE A C 1
ATOM 1424 O O . ILE A 1 170 ? -19.768 3.598 9.878 1.00 93.88 170 ILE A O 1
ATOM 1428 N N . ASN A 1 171 ? -20.982 2.350 11.274 1.00 93.81 171 ASN A N 1
ATOM 1429 C CA . ASN A 1 171 ? -21.256 3.422 12.230 1.00 93.81 171 ASN A CA 1
ATOM 1430 C C . ASN A 1 171 ? -20.197 3.498 13.342 1.00 93.81 171 ASN A C 1
ATOM 1432 O O . ASN A 1 171 ? -20.376 4.249 14.301 1.00 93.81 171 ASN A O 1
ATOM 1436 N N . GLN A 1 172 ? -19.120 2.704 13.263 1.00 90.31 172 GLN A N 1
ATOM 1437 C CA . GLN A 1 172 ? -18.015 2.769 14.213 1.00 90.31 172 GLN A CA 1
ATOM 1438 C C . GLN A 1 172 ? -17.435 4.186 14.218 1.00 90.31 172 GLN A C 1
ATOM 1440 O O . GLN A 1 172 ? -17.092 4.736 13.170 1.00 90.31 172 GLN A O 1
ATOM 1445 N N . LYS A 1 173 ? -17.322 4.747 15.422 1.00 91.62 173 LYS A N 1
ATOM 1446 C CA . LYS A 1 173 ? -16.672 6.024 15.711 1.00 91.62 173 LYS A CA 1
ATOM 1447 C C . LYS A 1 173 ? -15.359 5.794 16.447 1.00 91.62 173 LYS A C 1
ATOM 1449 O O . LYS A 1 173 ? -15.163 4.734 17.050 1.00 91.62 173 LYS A O 1
ATOM 1454 N N . GLU A 1 174 ? -14.476 6.783 16.381 1.00 91.56 174 GLU A N 1
ATOM 1455 C CA . GLU A 1 174 ? -13.304 6.835 17.252 1.00 91.56 174 GLU A CA 1
ATOM 1456 C C . GLU A 1 174 ? -13.738 6.863 18.714 1.00 91.56 174 GLU A C 1
ATOM 1458 O O . GLU A 1 174 ? -14.839 7.310 19.052 1.00 91.56 174 GLU A O 1
ATOM 1463 N N . ILE A 1 175 ? -12.856 6.375 19.581 1.00 93.06 175 ILE A N 1
ATOM 1464 C CA . ILE A 1 175 ? -13.099 6.455 21.014 1.00 93.06 175 ILE A CA 1
ATOM 1465 C C . ILE A 1 175 ? -13.138 7.909 21.493 1.00 93.06 175 ILE A C 1
ATOM 1467 O O . ILE A 1 175 ? -12.423 8.767 20.972 1.00 93.06 175 ILE A O 1
ATOM 1471 N N . MET A 1 176 ? -13.940 8.175 22.520 1.00 94.31 176 MET A N 1
ATOM 1472 C CA . MET A 1 176 ? -14.076 9.510 23.102 1.00 94.31 176 MET A CA 1
ATOM 1473 C C . MET A 1 176 ? -14.111 9.471 24.629 1.00 94.31 176 MET A C 1
ATOM 1475 O O . MET A 1 176 ? -14.545 8.489 25.233 1.00 94.31 176 MET A O 1
ATOM 1479 N N . VAL A 1 177 ? -13.679 10.563 25.264 1.00 95.75 177 VAL A N 1
ATOM 1480 C CA . VAL A 1 177 ? -13.841 10.746 26.713 1.00 95.75 177 VAL A CA 1
ATOM 1481 C C . VAL A 1 177 ? -15.330 10.704 27.066 1.00 95.75 177 VAL A C 1
ATOM 1483 O O . VAL A 1 177 ? -16.169 11.258 26.357 1.00 95.75 177 VAL A O 1
ATOM 1486 N N . GLY A 1 178 ? -15.658 10.005 28.149 1.00 95.81 178 GLY A N 1
ATOM 1487 C CA . GLY A 1 178 ? -17.024 9.707 28.569 1.00 95.81 178 GLY A CA 1
ATOM 1488 C C . GLY A 1 178 ? -17.616 8.450 27.930 1.00 95.81 178 GLY A C 1
ATOM 1489 O O . GLY A 1 178 ? -18.706 8.041 28.318 1.00 95.81 178 GLY A O 1
ATOM 1490 N N . GLN A 1 179 ? -16.932 7.800 26.983 1.00 95.06 179 GLN A N 1
ATOM 1491 C CA . GLN A 1 179 ? -17.421 6.553 26.402 1.00 95.06 179 GLN A CA 1
ATOM 1492 C C . GLN A 1 179 ? -17.330 5.396 27.400 1.00 95.06 179 GLN A C 1
ATOM 1494 O O . GLN A 1 179 ? -16.286 5.155 28.011 1.00 95.06 179 GLN A O 1
ATOM 1499 N N . HIS A 1 180 ? -18.423 4.640 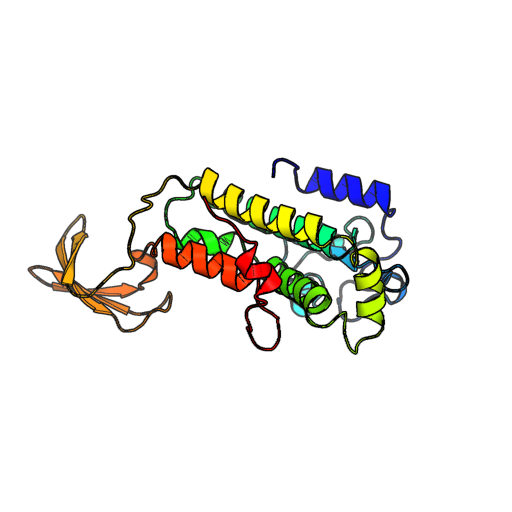27.491 1.00 94.81 180 HIS A N 1
ATOM 1500 C CA . HIS A 1 180 ? -18.507 3.419 28.278 1.00 94.81 180 HIS A CA 1
ATOM 1501 C C . HIS A 1 180 ? -18.003 2.211 27.478 1.00 94.81 180 HIS A C 1
ATOM 1503 O O . HIS A 1 180 ? -18.274 2.072 26.281 1.00 94.81 180 HIS A O 1
ATOM 1509 N N . LEU A 1 181 ? -17.285 1.314 28.146 1.00 92.06 181 LEU A N 1
ATOM 1510 C CA . LEU A 1 181 ? -16.790 0.055 27.595 1.00 92.06 181 LEU A CA 1
ATOM 1511 C C . LEU A 1 181 ? -16.930 -1.074 28.612 1.00 92.06 181 LEU A C 1
ATOM 1513 O O . LEU A 1 181 ? -16.900 -0.851 29.820 1.00 92.06 181 LEU A O 1
ATOM 1517 N N . ILE A 1 182 ? -17.062 -2.303 28.118 1.00 92.69 182 ILE A N 1
ATOM 1518 C CA . ILE A 1 182 ? -17.202 -3.491 28.962 1.00 92.69 182 ILE A CA 1
ATOM 1519 C C . ILE A 1 182 ? -15.893 -4.275 28.948 1.00 92.69 182 ILE A C 1
ATOM 1521 O O . ILE A 1 182 ? -15.490 -4.823 27.920 1.00 92.69 182 ILE A O 1
ATOM 1525 N N . HIS A 1 183 ? -15.238 -4.358 30.103 1.00 92.56 183 HIS A N 1
ATOM 1526 C CA . HIS A 1 183 ? -14.097 -5.236 30.328 1.00 92.56 183 HIS A CA 1
ATOM 1527 C C . HIS A 1 183 ? -14.581 -6.555 30.934 1.00 92.56 183 HIS A C 1
ATOM 1529 O O . HIS A 1 183 ? -15.290 -6.561 31.939 1.00 92.56 183 HIS A O 1
ATOM 1535 N N . LYS A 1 184 ? -14.137 -7.684 30.370 1.00 91.62 184 LYS A N 1
ATOM 1536 C CA . LYS A 1 184 ? -14.604 -9.034 30.737 1.00 91.62 184 LYS A CA 1
ATOM 1537 C C . LYS A 1 184 ? -14.589 -9.316 32.248 1.00 91.62 184 LYS A C 1
ATOM 1539 O O . LYS A 1 184 ? -15.499 -9.959 32.750 1.00 91.62 184 LYS A O 1
ATOM 1544 N N . GLU A 1 185 ? -13.563 -8.841 32.950 1.00 93.62 185 GLU A N 1
ATOM 1545 C CA . GLU A 1 185 ? -13.369 -9.093 34.390 1.00 93.62 185 GLU A CA 1
ATOM 1546 C C . GLU A 1 185 ? -13.700 -7.900 35.295 1.00 93.62 185 GLU A C 1
ATOM 1548 O O . GLU A 1 185 ? -13.998 -8.088 36.468 1.00 93.62 185 GLU A O 1
ATOM 1553 N N . LEU A 1 186 ? -13.623 -6.670 34.773 1.00 93.69 186 LEU A N 1
ATOM 1554 C CA . LEU A 1 186 ? -13.739 -5.447 35.584 1.00 93.69 186 LEU A CA 1
ATOM 1555 C C . LEU A 1 186 ? -15.120 -4.798 35.448 1.00 93.69 186 LEU A C 1
ATOM 1557 O O . LEU A 1 186 ? -15.405 -3.822 36.135 1.00 93.69 186 LEU A O 1
ATOM 1561 N N . GLY A 1 187 ? -15.967 -5.346 34.573 1.00 94.19 187 GLY A N 1
ATOM 1562 C CA . GLY A 1 187 ? -17.277 -4.803 34.266 1.00 94.19 187 GLY A CA 1
ATOM 1563 C C . GLY A 1 187 ? -17.187 -3.537 33.424 1.00 94.19 187 GLY A C 1
ATOM 1564 O O . GLY A 1 187 ? -16.327 -3.400 32.549 1.00 94.19 187 GLY A O 1
ATOM 1565 N N . GLU A 1 188 ? -18.124 -2.633 33.671 1.00 96.50 188 GLU A N 1
ATOM 1566 C CA . GLU A 1 188 ? -18.231 -1.359 32.977 1.00 96.50 188 GLU A CA 1
ATOM 1567 C C . GLU A 1 188 ? -17.126 -0.391 33.414 1.00 96.50 188 GLU A C 1
ATOM 1569 O O . GLU A 1 188 ? -16.858 -0.209 34.604 1.00 96.50 188 GLU A O 1
ATOM 1574 N N . GLY A 1 189 ? -16.475 0.222 32.431 1.00 96.88 189 GLY A N 1
ATOM 1575 C CA . GLY A 1 189 ? -15.518 1.299 32.622 1.00 96.88 189 GLY A CA 1
ATOM 1576 C C . GLY A 1 189 ? -15.851 2.482 31.727 1.00 96.88 189 GLY A C 1
ATOM 1577 O O . GLY A 1 189 ? -16.495 2.324 30.691 1.00 96.88 189 GLY A O 1
ATOM 1578 N N . ILE A 1 190 ? -15.395 3.664 32.124 1.00 97.56 190 ILE A N 1
ATOM 1579 C CA . ILE A 1 190 ? -15.601 4.918 31.397 1.00 97.56 190 ILE A CA 1
ATOM 1580 C C . ILE A 1 190 ? -14.235 5.482 31.033 1.00 97.56 190 ILE A C 1
ATOM 1582 O O . ILE A 1 190 ? -13.350 5.571 31.888 1.00 97.56 190 ILE A O 1
ATOM 1586 N N . ILE A 1 191 ? -14.048 5.860 29.771 1.00 97.75 191 ILE A N 1
ATOM 1587 C CA . ILE A 1 191 ? -12.836 6.559 29.339 1.00 97.75 191 ILE A CA 1
ATOM 1588 C C . ILE A 1 191 ? -12.836 7.951 29.971 1.00 97.75 191 ILE A C 1
ATOM 1590 O O . ILE A 1 191 ? -13.752 8.733 29.730 1.00 97.75 191 ILE A O 1
ATOM 1594 N N . THR A 1 192 ? -11.826 8.271 30.775 1.00 97.81 192 THR A N 1
ATOM 1595 C CA . THR A 1 192 ? -11.734 9.575 31.452 1.00 97.81 192 THR A CA 1
ATOM 1596 C C . THR A 1 192 ? -10.674 10.492 30.864 1.00 97.81 192 THR A C 1
ATOM 1598 O O . THR A 1 192 ? -10.761 11.695 31.079 1.00 97.81 192 THR A O 1
ATOM 1601 N N . ASP A 1 193 ? -9.711 9.951 30.116 1.00 97.44 193 ASP A N 1
ATOM 1602 C CA . ASP A 1 193 ? -8.656 10.735 29.476 1.00 97.44 193 ASP A CA 1
ATOM 1603 C C . ASP A 1 193 ? -8.088 10.006 28.251 1.00 97.44 193 ASP A C 1
ATOM 1605 O O . ASP A 1 193 ? -8.027 8.771 28.230 1.00 97.44 193 ASP A O 1
ATOM 1609 N N . ILE A 1 194 ? -7.697 10.779 27.239 1.00 96.38 194 ILE A N 1
ATOM 1610 C CA . ILE A 1 194 ? -7.032 10.320 26.016 1.00 96.38 194 ILE A CA 1
ATOM 1611 C C . ILE A 1 194 ? -5.933 11.340 25.711 1.00 96.38 194 ILE A C 1
ATOM 1613 O O . ILE A 1 194 ? -6.243 12.494 25.420 1.00 96.38 194 ILE A O 1
ATOM 1617 N N . ASP A 1 195 ? -4.669 10.923 25.749 1.00 95.00 195 ASP A N 1
ATOM 1618 C CA . ASP A 1 195 ? -3.529 11.849 25.655 1.00 95.00 195 ASP A CA 1
ATOM 1619 C C . ASP A 1 195 ? -3.172 12.281 24.215 1.00 95.00 195 ASP A C 1
ATOM 1621 O O . ASP A 1 195 ? -2.326 13.154 24.013 1.00 95.00 195 ASP A O 1
ATOM 1625 N N . GLY A 1 196 ? -3.818 11.687 23.205 1.00 90.81 196 GLY A N 1
ATOM 1626 C CA . GLY A 1 196 ? -3.595 11.996 21.796 1.0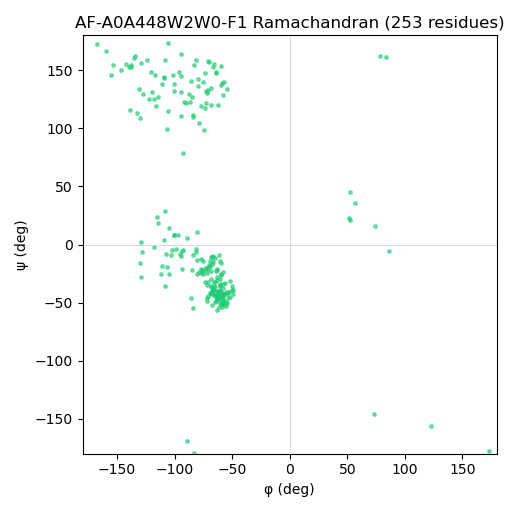0 90.81 196 GLY A CA 1
ATOM 1627 C C . GLY A 1 196 ? -4.330 11.077 20.815 1.00 90.81 196 GLY A C 1
ATOM 1628 O O . GLY A 1 196 ? -5.111 10.192 21.186 1.00 90.81 196 GLY A O 1
ATOM 1629 N N . GLU A 1 197 ? -4.096 11.310 19.523 1.00 84.50 197 GLU A N 1
ATOM 1630 C CA . GLU A 1 197 ? -4.697 10.545 18.416 1.00 84.50 197 GLU A CA 1
ATOM 1631 C C . GLU A 1 197 ? -3.812 9.394 17.911 1.00 84.50 197 GLU A C 1
ATOM 1633 O O . GL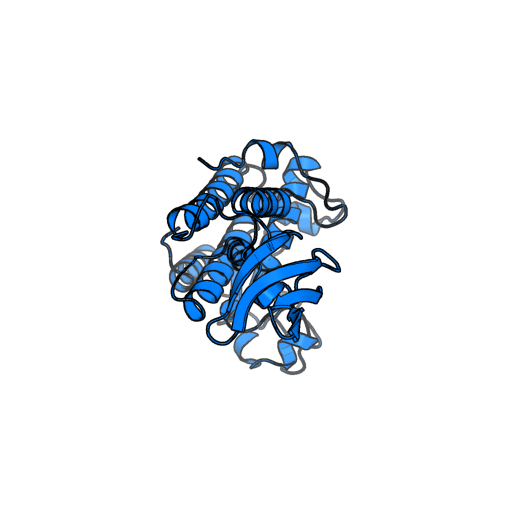U A 1 197 ? -4.278 8.533 17.159 1.00 84.50 197 GLU A O 1
ATOM 1638 N N . GLU A 1 198 ? -2.557 9.337 18.357 1.00 85.94 198 GLU A N 1
ATOM 1639 C CA . GLU A 1 198 ? -1.567 8.375 17.880 1.00 85.94 198 GLU A CA 1
ATOM 1640 C C . GLU A 1 198 ? -1.853 6.947 18.361 1.00 85.94 198 GLU A C 1
ATOM 1642 O O . GLU A 1 198 ? -2.525 6.696 19.363 1.00 85.94 198 GLU A O 1
ATOM 1647 N N . ILE A 1 199 ? -1.312 5.952 17.658 1.00 79.69 199 ILE A N 1
ATOM 1648 C CA . ILE A 1 199 ? -1.563 4.536 17.986 1.00 79.69 199 ILE A CA 1
ATOM 1649 C C . ILE A 1 199 ? -1.047 4.127 19.377 1.00 79.69 199 ILE A C 1
ATOM 1651 O O . ILE A 1 199 ? -1.613 3.220 19.991 1.00 79.69 199 ILE A O 1
ATOM 1655 N N . PHE A 1 200 ? -0.002 4.799 19.865 1.00 88.81 200 PHE A N 1
ATOM 1656 C CA . PHE A 1 200 ? 0.602 4.581 21.183 1.00 88.81 200 PHE A CA 1
ATOM 1657 C C . PHE A 1 200 ? 0.169 5.618 22.220 1.00 88.81 200 PHE A C 1
ATOM 1659 O O . PHE A 1 200 ? 0.701 5.605 23.326 1.00 88.81 200 PHE A O 1
ATOM 1666 N N . SER A 1 201 ? -0.797 6.476 21.882 1.00 93.06 201 SER A N 1
ATOM 1667 C CA . SER A 1 201 ? -1.440 7.349 22.858 1.00 93.06 201 SER A CA 1
ATOM 1668 C C . SER A 1 201 ? -2.052 6.536 23.993 1.00 93.06 201 SER A C 1
ATOM 1670 O O . SER A 1 201 ? -2.618 5.458 23.771 1.00 93.06 201 SER A O 1
ATOM 1672 N N . GLU A 1 202 ? -1.925 7.035 25.213 1.00 97.00 202 GLU A N 1
ATOM 1673 C CA . GLU A 1 202 ? -2.508 6.444 26.401 1.00 97.00 202 GLU A CA 1
ATOM 1674 C C . GLU A 1 202 ? -3.993 6.799 26.515 1.00 97.00 202 GLU A C 1
ATOM 1676 O O . GLU A 1 202 ? -4.434 7.932 26.314 1.00 97.00 202 GLU A O 1
ATOM 1681 N N . VAL A 1 203 ? -4.785 5.790 26.867 1.00 97.25 203 VAL A N 1
ATOM 1682 C CA . VAL A 1 203 ? -6.196 5.928 27.206 1.00 97.25 203 VAL A CA 1
ATOM 1683 C C . VAL A 1 203 ? -6.375 5.521 28.654 1.00 97.25 203 VAL A C 1
ATOM 1685 O O . VAL A 1 203 ? -6.119 4.373 29.035 1.00 97.25 203 VAL A O 1
ATOM 1688 N N . THR A 1 204 ? -6.853 6.461 29.461 1.00 97.75 204 THR A N 1
ATOM 1689 C CA . THR A 1 204 ? -7.247 6.189 30.835 1.00 97.75 204 THR A CA 1
ATOM 1690 C C . THR A 1 204 ? -8.696 5.725 30.883 1.00 97.75 204 THR A C 1
ATOM 1692 O O . THR A 1 204 ? -9.602 6.412 30.412 1.00 97.75 204 THR A O 1
ATOM 1695 N N . ILE A 1 205 ? -8.926 4.608 31.569 1.00 97.81 205 ILE A N 1
ATOM 1696 C CA . ILE A 1 205 ? -10.253 4.060 31.830 1.00 97.81 205 ILE A CA 1
ATOM 1697 C C . ILE A 1 205 ? -10.456 3.938 33.340 1.00 97.81 205 ILE A C 1
ATOM 1699 O O . ILE A 1 205 ? -9.668 3.290 34.036 1.00 97.81 205 ILE A O 1
ATOM 1703 N N . GLN A 1 206 ? -11.533 4.536 33.840 1.00 98.00 206 GLN A N 1
ATOM 1704 C CA . GLN A 1 206 ? -11.987 4.388 35.217 1.00 98.00 206 GLN A CA 1
ATOM 1705 C C . GLN A 1 206 ? -12.998 3.241 35.308 1.00 98.00 206 GLN A C 1
ATOM 1707 O O . GLN A 1 206 ? -14.037 3.275 34.654 1.00 98.00 206 GLN A O 1
ATOM 1712 N N . PHE A 1 207 ? -12.707 2.253 36.150 1.00 97.06 207 PHE A N 1
ATOM 1713 C CA . PHE A 1 207 ? -13.628 1.192 36.565 1.00 97.06 207 PHE A CA 1
ATOM 1714 C C . PHE A 1 207 ? -14.102 1.446 38.003 1.00 97.06 207 PHE A C 1
ATOM 1716 O O . PHE A 1 207 ? -13.572 2.320 38.690 1.00 97.06 207 PHE A O 1
ATOM 1723 N N . ALA A 1 208 ? -15.058 0.657 38.499 1.00 94.94 208 ALA A N 1
ATOM 1724 C CA . ALA A 1 208 ? -15.605 0.827 39.851 1.00 94.94 208 ALA A CA 1
ATOM 1725 C C . ALA A 1 208 ? -14.534 0.845 40.964 1.00 94.94 208 ALA A C 1
ATOM 1727 O O . ALA A 1 208 ? -14.610 1.667 41.872 1.00 94.94 208 ALA A O 1
ATOM 1728 N N . ASN A 1 209 ? -13.518 -0.023 40.871 1.00 94.56 209 ASN A N 1
ATOM 1729 C CA . ASN A 1 209 ? -12.526 -0.221 41.939 1.00 94.56 209 ASN A CA 1
ATOM 1730 C C . ASN A 1 209 ? -11.085 0.127 41.535 1.00 94.56 209 ASN A C 1
ATOM 1732 O O . ASN A 1 209 ? -10.172 -0.016 42.346 1.00 94.56 209 ASN A O 1
ATOM 1736 N N . CYS A 1 210 ? -10.837 0.522 40.283 1.00 96.25 210 CYS A N 1
ATOM 1737 C CA . CYS A 1 210 ? -9.486 0.815 39.807 1.00 96.25 210 CYS A CA 1
ATOM 1738 C C . CYS A 1 210 ? -9.478 1.704 38.560 1.00 96.25 210 CYS A C 1
ATOM 1740 O O . CYS A 1 210 ? -10.490 1.881 37.885 1.00 96.25 210 CYS A O 1
ATOM 1742 N N . LYS A 1 211 ? -8.294 2.226 38.240 1.00 97.00 211 LYS A N 1
ATOM 1743 C CA . LYS A 1 211 ? -7.987 2.912 36.985 1.00 97.00 211 LYS A CA 1
ATOM 1744 C C . LYS A 1 211 ? -7.023 2.043 36.178 1.00 97.00 211 LYS A C 1
ATOM 1746 O O . LYS A 1 211 ? -6.079 1.490 36.742 1.00 97.00 211 LYS A O 1
ATOM 1751 N N . LYS A 1 212 ? -7.245 1.933 34.869 1.00 96.69 212 LYS A N 1
ATOM 1752 C CA . LYS A 1 212 ? -6.289 1.342 33.924 1.00 96.69 212 LYS A CA 1
ATOM 1753 C C . LYS A 1 212 ? -5.838 2.383 32.914 1.00 96.69 212 LYS A C 1
ATOM 1755 O O . LYS A 1 212 ? -6.626 3.230 32.507 1.00 96.69 212 LYS A O 1
ATOM 1760 N N . VAL A 1 213 ? -4.583 2.266 32.502 1.00 96.62 213 VAL A N 1
ATOM 1761 C CA . VAL A 1 213 ? -4.009 3.001 31.378 1.00 96.62 213 VAL A CA 1
ATOM 1762 C C . VAL A 1 213 ? -3.598 1.967 30.343 1.00 96.62 213 VAL A C 1
ATOM 1764 O O . VAL A 1 213 ? -2.923 0.992 30.679 1.00 96.62 213 VAL A O 1
ATOM 1767 N N . ILE A 1 214 ? -4.082 2.124 29.117 1.00 95.44 214 ILE A N 1
ATOM 1768 C CA . ILE A 1 214 ? -3.792 1.219 28.004 1.00 95.44 214 ILE A CA 1
ATOM 1769 C C . ILE A 1 214 ? -3.449 2.022 26.758 1.00 95.44 214 ILE A C 1
ATOM 1771 O O . ILE A 1 214 ? -3.808 3.189 26.654 1.00 95.44 214 ILE A O 1
ATOM 1775 N N . TYR A 1 215 ? -2.811 1.381 25.784 1.00 94.62 215 TYR A N 1
ATOM 1776 C CA . TYR A 1 215 ? -2.575 2.020 24.495 1.00 94.62 215 TYR A CA 1
ATOM 1777 C C . TYR A 1 215 ? -3.850 2.068 23.654 1.00 94.62 215 TYR A C 1
ATOM 1779 O O . TYR A 1 215 ? -4.617 1.101 23.591 1.00 94.62 215 TYR A O 1
ATOM 1787 N N . ARG A 1 216 ? -4.049 3.194 22.967 1.00 91.75 216 ARG A N 1
ATOM 1788 C CA . ARG A 1 216 ? -5.206 3.492 22.121 1.00 91.75 216 ARG A CA 1
ATOM 1789 C C . ARG A 1 216 ? -5.472 2.407 21.083 1.00 91.75 216 ARG A C 1
ATOM 1791 O O . ARG A 1 216 ? -6.625 2.024 20.889 1.00 91.75 216 ARG A O 1
ATOM 1798 N N . ASN A 1 217 ? -4.430 1.853 20.463 1.00 86.38 217 ASN A N 1
ATOM 1799 C CA . ASN A 1 217 ? -4.546 0.772 19.477 1.00 86.38 217 ASN A CA 1
ATOM 1800 C C . ASN A 1 217 ? -5.204 -0.523 19.998 1.00 86.38 217 ASN A C 1
ATOM 1802 O O . ASN A 1 217 ? -5.619 -1.349 19.188 1.00 86.38 217 ASN A O 1
ATOM 1806 N N . GLN A 1 218 ? -5.319 -0.716 21.315 1.00 89.19 218 GLN A N 1
ATOM 1807 C CA . GLN A 1 218 ? -5.959 -1.902 21.893 1.00 89.19 218 GLN A CA 1
ATOM 1808 C C . GLN A 1 218 ? -7.490 -1.828 21.865 1.00 89.19 218 GLN A C 1
ATOM 1810 O O . GLN A 1 218 ? -8.150 -2.866 21.911 1.00 89.19 218 GLN A O 1
ATOM 1815 N N . ILE A 1 219 ? -8.061 -0.621 21.813 1.00 89.44 219 ILE A N 1
ATOM 1816 C CA . ILE A 1 219 ? -9.512 -0.407 21.932 1.00 89.44 219 ILE A CA 1
ATOM 1817 C C . ILE A 1 219 ? -10.104 0.455 20.819 1.00 89.44 219 ILE A C 1
ATOM 1819 O O . ILE A 1 219 ? -11.275 0.285 20.480 1.00 89.44 219 ILE A O 1
ATOM 1823 N N . ASP A 1 220 ? -9.319 1.355 20.228 1.00 91.12 220 ASP A N 1
ATOM 1824 C CA . ASP A 1 220 ? -9.792 2.248 19.182 1.00 91.12 220 ASP A CA 1
ATOM 1825 C C . ASP A 1 220 ? -9.737 1.575 17.814 1.00 91.12 220 ASP A C 1
ATOM 1827 O O . ASP A 1 220 ? -8.669 1.366 17.234 1.00 91.12 220 ASP A O 1
ATOM 1831 N N . LYS A 1 221 ? -10.921 1.271 17.282 1.00 91.00 221 LYS A N 1
ATOM 1832 C CA . LYS A 1 221 ? -11.089 0.668 15.959 1.00 91.00 221 LYS A CA 1
ATOM 1833 C C . LYS A 1 221 ? -11.076 1.703 14.826 1.00 91.00 221 LYS A C 1
ATOM 1835 O O . LYS A 1 221 ? -10.984 1.287 13.673 1.00 91.00 221 LYS A O 1
ATOM 1840 N N . GLY A 1 222 ? -11.104 3.003 15.140 1.00 92.56 222 GLY A N 1
ATOM 1841 C CA . GLY A 1 222 ? -11.185 4.114 14.184 1.00 92.56 222 GLY A CA 1
ATOM 1842 C C . GLY A 1 222 ? -12.608 4.427 13.736 1.00 92.56 222 GLY A C 1
ATOM 1843 O O . GLY A 1 222 ? -13.496 3.589 13.860 1.00 92.56 222 GLY A O 1
ATOM 1844 N N . ASP A 1 223 ? -12.823 5.623 13.193 1.00 94.56 223 ASP A N 1
ATOM 1845 C CA . ASP A 1 223 ? -14.091 6.009 12.564 1.00 94.56 223 ASP A CA 1
ATOM 1846 C C . ASP A 1 223 ? -14.113 5.552 11.102 1.00 94.56 223 ASP A C 1
ATOM 1848 O O . ASP A 1 223 ? -13.210 5.875 10.336 1.00 94.56 223 ASP A O 1
ATOM 1852 N N . TYR A 1 224 ? -15.155 4.823 10.697 1.00 95.25 224 TYR A N 1
ATOM 1853 C CA . TYR A 1 224 ? -15.264 4.291 9.333 1.00 95.25 224 TYR A CA 1
ATOM 1854 C C . TYR A 1 224 ? -15.136 5.375 8.252 1.00 95.25 224 TYR A C 1
ATOM 1856 O O . TYR A 1 224 ? -14.328 5.253 7.334 1.00 95.25 224 TYR A O 1
ATOM 1864 N N . HIS A 1 225 ? -15.892 6.466 8.369 1.00 94.75 225 HIS A N 1
ATOM 1865 C CA . HIS A 1 225 ? -15.899 7.535 7.374 1.00 94.75 225 HIS A CA 1
ATOM 1866 C C . HIS A 1 225 ? -14.622 8.382 7.417 1.00 94.75 225 HIS A C 1
ATOM 1868 O O . HIS A 1 225 ? -14.187 8.876 6.373 1.00 94.75 225 HIS A O 1
ATOM 1874 N N . LYS A 1 226 ? -14.012 8.550 8.600 1.00 94.25 226 LYS A N 1
ATOM 1875 C CA . LYS A 1 226 ? -12.694 9.188 8.749 1.00 94.25 226 LYS A CA 1
ATOM 1876 C C . LYS A 1 226 ? -11.628 8.355 8.044 1.00 94.25 226 LYS A C 1
ATOM 1878 O O . LYS A 1 226 ? -10.904 8.896 7.221 1.00 94.25 226 LYS A O 1
ATOM 1883 N N . GLU A 1 227 ? -11.581 7.045 8.272 1.00 94.25 227 GLU A N 1
ATOM 1884 C CA . GLU A 1 227 ? -10.557 6.189 7.664 1.00 94.25 227 GLU A CA 1
ATOM 1885 C C . GLU A 1 227 ? -10.728 6.049 6.147 1.00 94.25 227 GLU A C 1
ATOM 1887 O O . GLU A 1 227 ? -9.741 6.076 5.416 1.00 94.25 227 GLU A O 1
ATOM 1892 N N . ILE A 1 228 ? -11.962 6.007 5.633 1.00 94.62 228 ILE A N 1
ATOM 1893 C CA . ILE A 1 228 ? -12.207 6.087 4.184 1.00 94.62 228 ILE A CA 1
ATOM 1894 C C . ILE A 1 228 ? -11.668 7.401 3.599 1.00 94.62 228 ILE A C 1
ATOM 1896 O O . ILE A 1 228 ? -11.042 7.404 2.537 1.00 94.62 228 ILE A O 1
ATOM 1900 N N . ARG A 1 229 ? -11.875 8.527 4.291 1.00 93.62 229 ARG A N 1
ATOM 1901 C CA . ARG A 1 229 ? -11.309 9.816 3.878 1.00 93.62 229 ARG A CA 1
ATOM 1902 C C . ARG A 1 229 ? -9.784 9.780 3.899 1.00 93.62 229 ARG A C 1
ATOM 1904 O O . ARG A 1 229 ? -9.178 10.169 2.906 1.00 93.62 229 ARG A O 1
ATOM 1911 N N . ASN A 1 230 ? -9.183 9.239 4.957 1.00 92.38 230 ASN A N 1
ATOM 1912 C CA . ASN A 1 230 ? -7.734 9.104 5.082 1.00 92.38 230 ASN A CA 1
ATOM 1913 C C . ASN A 1 230 ? -7.140 8.306 3.912 1.00 92.38 230 ASN A C 1
ATOM 1915 O O . ASN A 1 230 ? -6.120 8.710 3.359 1.00 92.38 230 ASN A O 1
ATOM 1919 N N . ILE A 1 231 ? -7.775 7.205 3.486 1.00 93.81 231 ILE A N 1
ATOM 1920 C CA . ILE A 1 231 ? -7.346 6.447 2.296 1.00 93.81 231 ILE A CA 1
ATOM 1921 C C . ILE A 1 231 ? -7.333 7.353 1.064 1.00 93.81 231 ILE A C 1
ATOM 1923 O O . ILE A 1 231 ? -6.332 7.413 0.353 1.00 93.81 231 ILE A O 1
ATOM 1927 N N . LYS A 1 232 ? -8.432 8.073 0.810 1.00 94.12 232 LYS A N 1
ATOM 1928 C CA . LYS A 1 232 ? -8.540 8.964 -0.351 1.00 94.12 232 LYS A CA 1
ATOM 1929 C C . LYS A 1 232 ? -7.470 10.050 -0.337 1.00 94.12 232 LYS A C 1
ATOM 1931 O O . LYS A 1 232 ? -6.882 10.329 -1.376 1.00 94.12 232 LYS A O 1
ATOM 1936 N N . GLU A 1 233 ? -7.229 10.657 0.821 1.00 92.50 233 GLU A N 1
ATOM 1937 C CA . GLU A 1 233 ? -6.206 11.689 0.991 1.00 92.50 233 GLU A CA 1
ATOM 1938 C C . GLU A 1 233 ? -4.808 11.123 0.723 1.00 92.50 233 GLU A C 1
ATOM 1940 O O . GLU A 1 233 ? -4.084 11.695 -0.084 1.00 92.50 233 GLU A O 1
ATOM 1945 N N . ASN A 1 234 ? -4.475 9.954 1.281 1.00 91.44 234 ASN A N 1
ATOM 1946 C CA . ASN A 1 234 ? -3.193 9.279 1.041 1.00 91.44 234 ASN A CA 1
ATOM 1947 C C . ASN A 1 234 ? -2.968 8.916 -0.437 1.00 91.44 234 ASN A C 1
ATOM 1949 O O . ASN A 1 234 ? -1.852 9.015 -0.939 1.00 91.44 234 ASN A O 1
ATOM 1953 N N . LEU A 1 235 ? -4.009 8.471 -1.147 1.00 94.62 235 LEU A N 1
ATOM 1954 C CA . LEU A 1 235 ? -3.898 8.117 -2.566 1.00 94.62 235 LEU A CA 1
ATOM 1955 C C . LEU A 1 235 ? -3.829 9.355 -3.475 1.00 94.62 235 LEU A C 1
ATOM 1957 O O . LEU A 1 235 ? -3.276 9.279 -4.571 1.00 94.62 235 LEU A O 1
ATOM 1961 N N . ALA A 1 236 ? -4.370 10.492 -3.034 1.00 93.31 236 ALA A N 1
ATOM 1962 C CA . ALA A 1 236 ? -4.402 11.738 -3.796 1.00 93.31 236 ALA A CA 1
ATOM 1963 C C . ALA A 1 236 ? -3.304 12.744 -3.405 1.00 93.31 236 ALA A C 1
ATOM 1965 O O . ALA A 1 236 ? -3.223 13.806 -4.019 1.00 93.31 236 ALA A O 1
ATOM 1966 N N . SER A 1 237 ? -2.482 12.458 -2.395 1.00 86.88 237 SER A N 1
ATOM 1967 C CA . SER A 1 237 ? -1.427 13.366 -1.939 1.00 86.88 237 SER A CA 1
ATOM 1968 C C . SER A 1 237 ? -0.157 13.279 -2.788 1.00 86.88 237 SER A C 1
ATOM 1970 O O . SER A 1 237 ? 0.102 12.267 -3.447 1.00 86.88 237 SER A O 1
ATOM 1972 N N . ASP A 1 238 ? 0.667 14.329 -2.738 1.00 74.00 238 ASP A N 1
ATOM 1973 C CA . ASP A 1 238 ? 2.053 14.296 -3.216 1.00 74.00 238 ASP A CA 1
ATOM 1974 C C . ASP A 1 238 ? 3.087 13.996 -2.097 1.00 74.00 238 ASP A C 1
ATOM 1976 O O . ASP A 1 238 ? 2.795 14.091 -0.907 1.00 74.00 238 ASP A O 1
ATOM 1980 N N . THR A 1 239 ? 4.311 13.630 -2.498 1.00 61.38 239 THR A N 1
ATOM 1981 C CA . THR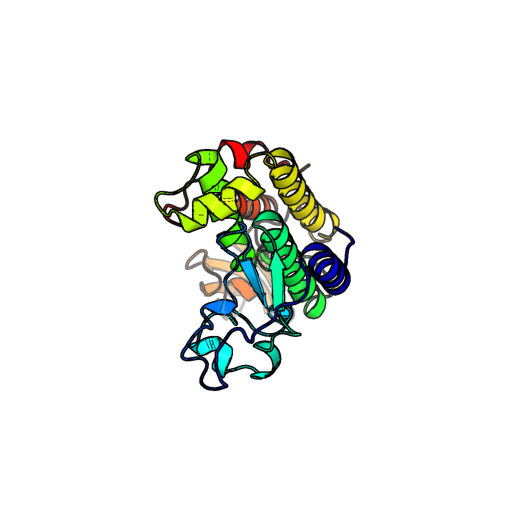 A 1 239 ? 5.401 13.075 -1.670 1.00 61.38 239 THR A CA 1
ATOM 1982 C C . THR A 1 239 ? 6.090 14.149 -0.836 1.00 61.38 239 THR A C 1
ATOM 1984 O O . THR A 1 239 ? 6.758 13.830 0.145 1.00 61.38 239 THR A O 1
ATOM 1987 N N . TYR A 1 240 ? 5.998 15.417 -1.236 1.00 59.88 240 TYR A N 1
ATOM 1988 C CA . TYR A 1 240 ? 6.881 16.469 -0.727 1.00 59.88 240 TYR A CA 1
ATOM 1989 C C . TYR A 1 240 ? 6.154 17.493 0.139 1.00 59.88 240 TYR A C 1
ATOM 1991 O O . TYR A 1 240 ? 6.782 18.120 0.990 1.00 59.88 240 TYR A O 1
ATOM 1999 N N . SER A 1 241 ? 4.851 17.660 -0.062 1.00 61.28 241 SER A N 1
ATOM 2000 C CA . SER A 1 241 ? 4.054 18.693 0.588 1.00 61.28 241 SER A CA 1
ATOM 2001 C C . SER A 1 241 ? 2.792 18.160 1.268 1.00 61.28 241 SER A C 1
ATOM 2003 O O . SER A 1 241 ? 2.126 18.921 1.968 1.00 61.28 241 SER A O 1
ATOM 2005 N N . ASN A 1 242 ? 2.468 16.868 1.090 1.00 66.75 242 ASN A N 1
ATOM 2006 C CA . ASN A 1 242 ? 1.189 16.267 1.489 1.00 66.75 242 ASN A CA 1
ATOM 2007 C C . ASN A 1 242 ? -0.023 17.053 0.951 1.00 66.75 242 ASN A C 1
ATOM 2009 O O . ASN A 1 242 ? -1.123 16.975 1.500 1.00 66.75 242 ASN A O 1
ATOM 2013 N N . VAL A 1 243 ? 0.166 17.831 -0.122 1.00 81.81 243 VAL A N 1
ATOM 2014 C CA . VAL A 1 243 ? -0.922 18.560 -0.762 1.00 81.81 243 VAL A CA 1
ATOM 2015 C C . VAL A 1 243 ? -1.800 17.561 -1.494 1.00 81.81 243 VAL A C 1
ATOM 2017 O O . VAL A 1 243 ? -1.332 16.718 -2.257 1.00 81.81 243 VAL A O 1
ATOM 2020 N N . ILE A 1 244 ? -3.101 17.669 -1.241 1.00 83.50 244 ILE A N 1
ATOM 2021 C CA . ILE A 1 244 ? -4.120 16.869 -1.908 1.00 83.50 244 ILE A CA 1
ATOM 2022 C C . ILE A 1 244 ? -4.290 17.387 -3.337 1.00 83.50 244 ILE A C 1
ATOM 2024 O O . ILE A 1 244 ? -4.751 18.514 -3.555 1.00 83.50 244 ILE A O 1
ATOM 2028 N N . ILE A 1 245 ? -3.996 16.532 -4.316 1.00 85.88 245 ILE A N 1
ATOM 2029 C CA . ILE A 1 245 ? -4.245 16.803 -5.728 1.00 85.88 245 ILE A CA 1
ATOM 2030 C C . ILE A 1 245 ? -5.746 16.667 -5.988 1.00 85.88 245 ILE A C 1
ATOM 2032 O O . ILE A 1 245 ? -6.299 15.574 -6.135 1.00 85.88 245 ILE A O 1
ATOM 2036 N N . LYS A 1 246 ? -6.439 17.812 -6.020 1.00 87.56 246 LYS A N 1
ATOM 2037 C CA . LYS A 1 246 ? -7.909 17.883 -6.105 1.00 87.56 246 LYS A CA 1
ATOM 2038 C C . LYS A 1 246 ? -8.482 17.171 -7.331 1.00 87.56 246 LYS A C 1
ATOM 2040 O O . LYS A 1 246 ? -9.570 16.608 -7.236 1.00 87.56 246 LYS A O 1
ATOM 2045 N N . SER A 1 247 ? -7.770 17.184 -8.461 1.00 86.62 247 SER A N 1
ATOM 2046 C CA . SER A 1 247 ? -8.192 16.500 -9.693 1.00 86.62 247 SER A CA 1
ATOM 2047 C C . SER A 1 247 ? -8.287 14.982 -9.517 1.00 86.62 247 SER A C 1
ATOM 2049 O O . SER A 1 247 ? -9.149 14.357 -10.129 1.00 86.62 247 SER A O 1
ATOM 2051 N N . VAL A 1 248 ? -7.461 14.403 -8.643 1.00 91.31 248 VAL A N 1
ATOM 2052 C CA . VAL A 1 248 ? -7.512 12.988 -8.260 1.00 91.31 248 VAL A CA 1
ATOM 2053 C C . VAL A 1 248 ? -8.540 12.793 -7.152 1.00 91.31 248 VAL A C 1
ATOM 2055 O O . VAL A 1 248 ? -9.490 12.035 -7.324 1.00 91.31 248 VAL A O 1
ATOM 2058 N N . TYR A 1 249 ? -8.417 13.534 -6.046 1.00 92.06 249 TYR A N 1
ATOM 2059 C CA . TYR A 1 249 ? -9.254 13.359 -4.853 1.00 92.06 249 TYR A CA 1
ATOM 2060 C C . TYR A 1 249 ? -10.760 13.435 -5.139 1.00 92.06 249 TYR A C 1
ATOM 2062 O O . TYR A 1 249 ? -11.535 12.619 -4.638 1.00 92.06 249 TYR A O 1
ATOM 2070 N N . ASN A 1 250 ? -11.181 14.390 -5.973 1.00 91.88 250 ASN A N 1
ATOM 2071 C CA . ASN A 1 250 ? -12.593 14.584 -6.310 1.00 91.88 250 ASN A CA 1
ATOM 2072 C C . ASN A 1 250 ? -13.166 13.452 -7.176 1.00 91.88 250 ASN A C 1
ATOM 2074 O O . ASN A 1 250 ? -14.383 13.304 -7.247 1.00 91.88 250 ASN A O 1
ATOM 2078 N N . ARG A 1 251 ? -12.309 12.664 -7.833 1.00 92.88 251 ARG A N 1
ATOM 2079 C CA . ARG A 1 251 ? -12.695 11.520 -8.670 1.00 92.88 251 ARG A CA 1
ATOM 2080 C C . ARG A 1 251 ? -12.647 10.186 -7.932 1.00 92.88 251 ARG A C 1
ATOM 2082 O O . ARG A 1 251 ? -13.087 9.178 -8.484 1.00 92.88 251 ARG A O 1
ATOM 2089 N N . LEU A 1 252 ? -12.116 10.180 -6.710 1.00 91.31 252 LEU A N 1
ATOM 2090 C CA . LEU A 1 252 ? -12.153 9.017 -5.838 1.00 91.31 252 LEU A CA 1
ATOM 2091 C C . LEU A 1 252 ? -13.545 8.917 -5.2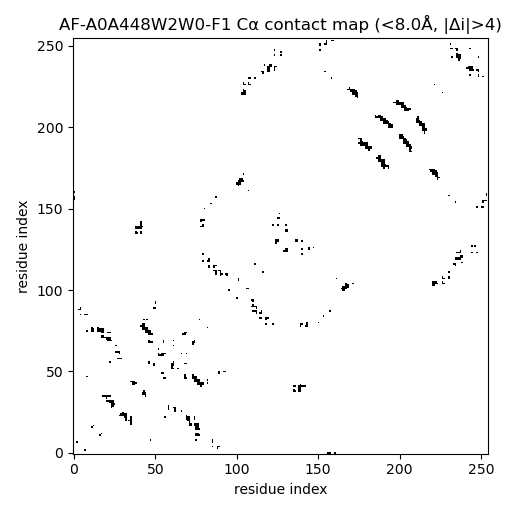08 1.00 91.31 252 LEU A C 1
ATOM 2093 O O . LEU A 1 252 ? -13.890 9.696 -4.313 1.00 91.31 252 LEU A O 1
ATOM 2097 N N . VAL A 1 253 ? -14.357 7.988 -5.699 1.00 84.31 253 VAL A N 1
ATOM 2098 C CA . VAL A 1 253 ? -15.738 7.777 -5.252 1.00 84.31 253 VAL A CA 1
ATOM 2099 C C . VAL A 1 253 ? -15.767 6.594 -4.296 1.00 84.31 253 VAL A C 1
ATOM 2101 O O . VAL A 1 253 ? -15.083 5.597 -4.507 1.00 84.31 253 VAL A O 1
ATOM 2104 N N . VAL A 1 254 ? -16.541 6.737 -3.226 1.00 69.31 254 VAL A N 1
ATOM 2105 C CA . VAL A 1 254 ? -16.874 5.645 -2.314 1.00 69.31 254 VAL A CA 1
ATOM 2106 C C . VAL A 1 254 ? -18.379 5.705 -2.158 1.00 69.31 254 VAL A C 1
ATOM 2108 O O . VAL A 1 254 ? -18.879 6.696 -1.621 1.00 69.31 254 VAL A O 1
ATOM 2111 N N . GLU A 1 255 ? -19.069 4.729 -2.739 1.00 56.28 255 GLU A N 1
ATOM 2112 C CA . GLU A 1 255 ? -20.521 4.565 -2.603 1.00 56.28 255 GLU A CA 1
ATOM 2113 C C . GLU A 1 255 ? -20.861 3.833 -1.300 1.00 56.28 255 GLU A C 1
ATOM 2115 O O . GLU A 1 255 ? -20.134 2.876 -0.940 1.00 56.28 255 GLU A O 1
#

Nearest PDB structures (foldseek):
  7egs-assembly1_B  TM=8.349E-01  e=5.535E-02  Escherichia coli K-12
  6yi2-assembly1_A  TM=8.064E-01  e=4.258E-02  Escherichia coli
  9dqs-assembly5_E  TM=8.040E-01  e=2.671E-01  Mycolicibacterium smegmatis MC2 155
  9dqs-assembly1_A  TM=7.921E-01  e=3.473E-01  Mycolicibacterium smegmatis MC2 155

Radius of gyration: 21.57 Å; Cα contacts (8 Å, |Δi|>4): 400; chains: 1; bounding box: 49×34×64 Å

Mean predicted aligned error: 4.76 Å

Foldseek 3Di:
DPDALVNLQVVQCVVPNFFPFFQANDLQSPHGDPRRDPLLQLKDKDFSCCLPWPPCNDRVRVNVDPSVSRGRRRIGIDFLLSQLVSLLNSLVCQLVVVDVAAAFLVCLCSSCDVSNLQSLQLLLCCVQVVFDPDVSSNSSCVVCVPPPVVLLVVLLVSLVVSVVRHPYDLAAAFDDAQDWDQDPPQGIWGFHDWQDDDQQTWTWIDGPPDIDIDGSVVPTSHNNVVSSLVSLLSSQAHDPPSDGSCVSSVSRDDD

Solvent-accessible surface area (backbone atoms only — not comparable to full-atom values): 14134 Å² total; per-residue (Å²): 135,82,79,51,62,70,59,52,50,51,51,30,30,70,74,68,38,69,47,92,44,32,48,32,76,50,82,78,38,80,46,71,35,77,82,48,65,39,38,89,77,15,28,44,75,43,53,65,48,52,72,79,39,66,62,62,92,38,44,74,48,32,64,77,45,67,58,67,51,37,31,19,93,29,33,35,46,33,40,66,69,54,47,34,52,52,32,44,44,37,13,49,51,60,41,55,77,77,38,97,73,47,54,42,38,59,58,59,58,56,40,58,35,74,62,31,40,53,42,35,7,57,53,46,38,34,78,73,65,77,41,63,96,47,69,58,57,39,39,25,43,64,76,47,69,88,39,59,66,60,50,51,50,51,52,31,51,50,52,48,52,55,55,76,56,48,74,44,61,74,83,37,57,56,77,54,72,72,41,74,46,79,41,98,88,67,42,62,28,31,26,73,41,66,79,56,91,50,64,79,20,46,31,33,31,43,36,90,90,50,74,49,75,44,49,32,61,80,76,46,39,32,25,30,67,58,41,55,46,50,53,47,45,49,55,20,13,37,85,86,75,65,50,66,40,59,84,51,41,76,66,57,66,83,133